Protein AF-A0A9P5NJ56-F1 (afdb_monomer)

Nearest PDB structures (foldseek):
  8h72-assembly1_A  TM=7.377E-01  e=2.987E-13  Dendrothele bispora CBS 962.96
  8h72-assembly1_B  TM=6.950E-01  e=1.666E-13  Dendrothele bispora CBS 962.96
  8gy0-assembly1_A  TM=6.6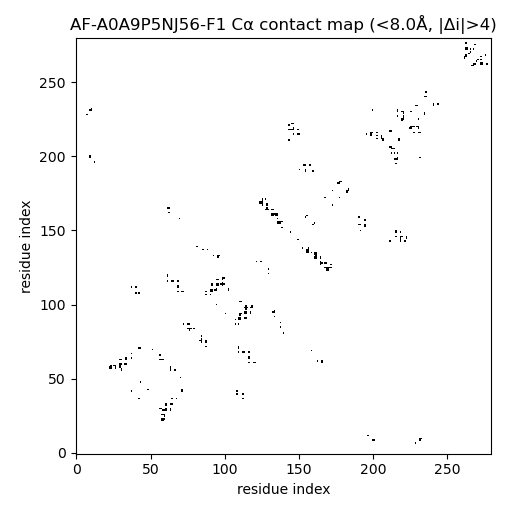61E-01  e=3.775E-10  Agrocybe pediades
  8gr5-assembly1_A  TM=7.035E-01  e=2.081E-09  Taiwanofungus camphoratus
  1ps1-assembly2_B  TM=6.464E-01  e=7.729E-06  Streptomyces exfoliatus

pLDDT: mean 81.25, std 10.61, range [39.59, 95.56]

Organism: Gymnopilus junonius (NCBI:txid109634)

Foldseek 3Di:
DPDPDDDADFDPLCPVPPDDDDADPCQVVLLVVLLVVLVVLVLDDPVLNVVVVPDRDGDHNLVSLLVSLLSSLCVQQVPDDPVRNVVLVVLLLCLLVCLPDDDDPPDRSSNVSSSVSNVVLVVQADPVLSVQLNQADDDDDPDLDALVVLLVVCLRSVSLSNVVSRVCSNDPDDPCVCPPPVNVVVSSVVSVSSLLVCLSVCVVVQVVRDPQGSHSLSSCCVPVVDDSNCSSDVDDDPVCRVVVVVVVVVVVVVVVVVVVCCLVVCPPPNPCSVVVVVVD

Radius of gyration: 23.91 Å; Cα contacts (8 Å, |Δi|>4): 216; chains: 1; bounding box: 60×32×78 Å

Mean predicted aligned error: 10.92 Å

Solvent-accessible surface area (backbone atoms only — not comparable to full-atom values): 16494 Å² total; per-residue (Å²): 132,84,77,79,80,86,80,83,82,82,78,70,89,58,77,84,56,89,71,77,93,80,75,54,95,57,22,70,62,28,40,54,55,34,52,54,58,56,56,73,67,62,82,58,56,76,67,56,42,61,56,55,72,70,62,84,69,79,36,61,44,60,54,39,38,50,50,53,49,50,56,55,48,47,64,57,35,77,78,37,58,69,73,54,30,50,49,51,50,51,40,33,52,50,15,56,77,38,42,83,58,85,76,69,88,90,57,66,66,60,30,57,54,34,13,56,43,38,54,57,39,59,79,59,38,30,78,67,27,51,54,37,56,69,64,69,54,91,83,88,76,97,62,89,53,55,69,68,58,40,51,64,50,45,68,48,61,71,58,50,57,43,53,52,21,59,72,36,22,89,43,87,74,54,66,72,61,64,67,27,66,70,48,46,49,48,57,51,51,57,45,54,50,53,50,52,54,46,32,67,72,42,41,74,61,38,59,75,74,37,98,73,46,98,33,63,50,56,35,42,23,65,75,69,73,42,52,72,66,51,46,75,39,92,60,55,57,83,93,41,34,67,62,48,51,53,47,51,51,48,54,58,47,46,56,54,50,51,58,49,42,55,36,73,65,31,80,78,46,41,96,48,14,70,57,54,66,71,73,106

InterPro domains:
  IPR008949 Isoprenoid synthase domain superfamily [G3DSA:1.10.600.10] (7-279)
  IPR008949 Isoprenoid synthase domain superfamily [SSF48576] (8-272)
  IPR034686 Terpene cyclase-like 2 [PTHR35201] (135-233)

Structure (mmCIF, N/CA/C/O backbone):
data_AF-A0A9P5NJ56-F1
#
_entry.id   AF-A0A9P5NJ56-F1
#
loop_
_atom_site.group_PDB
_atom_site.id
_atom_site.type_symbol
_atom_site.label_atom_id
_atom_site.label_alt_id
_atom_site.label_comp_id
_atom_site.label_asym_id
_atom_site.label_entity_id
_atom_site.label_seq_id
_atom_site.pdbx_PDB_ins_code
_atom_site.Cartn_x
_atom_site.Cartn_y
_atom_site.Cartn_z
_atom_site.occupancy
_atom_site.B_iso_or_equiv
_atom_site.auth_seq_id
_atom_site.auth_comp_id
_atom_site.auth_asym_id
_atom_site.auth_atom_id
_atom_site.pdbx_PDB_model_num
ATOM 1 N N . MET A 1 1 ? 37.109 16.831 12.765 1.00 39.59 1 MET A N 1
ATOM 2 C CA . MET A 1 1 ? 36.648 16.162 11.534 1.00 39.59 1 MET A CA 1
ATOM 3 C C . MET A 1 1 ? 35.187 16.519 11.373 1.00 39.59 1 MET A C 1
ATOM 5 O O . MET A 1 1 ? 34.393 16.140 12.221 1.00 39.59 1 MET A O 1
ATOM 9 N N . THR A 1 2 ? 34.856 17.358 10.398 1.00 45.31 2 THR A N 1
ATOM 10 C CA . THR A 1 2 ? 33.466 17.622 10.013 1.00 45.31 2 THR A CA 1
ATOM 11 C C . THR A 1 2 ? 32.926 16.348 9.381 1.00 45.31 2 THR A C 1
ATOM 13 O O . THR A 1 2 ? 33.475 15.889 8.385 1.00 45.31 2 THR A O 1
ATOM 16 N N . GLN A 1 3 ? 31.925 15.736 10.007 1.00 47.84 3 GLN A N 1
ATOM 17 C CA . GLN A 1 3 ? 31.205 14.604 9.434 1.00 47.84 3 GLN A CA 1
ATOM 18 C C . GLN A 1 3 ? 30.538 15.113 8.150 1.00 47.84 3 GLN A C 1
ATOM 20 O O . GLN A 1 3 ? 29.669 15.984 8.218 1.00 47.84 3 GLN A O 1
ATOM 25 N N . GLU A 1 4 ? 31.000 14.660 6.984 1.00 55.25 4 GLU A N 1
ATOM 26 C CA . GLU A 1 4 ? 30.315 14.955 5.727 1.00 55.25 4 GLU A CA 1
ATOM 27 C C . GLU A 1 4 ? 28.885 14.427 5.837 1.00 55.25 4 GLU A C 1
ATOM 29 O O . GLU A 1 4 ? 28.653 13.260 6.156 1.00 55.25 4 GLU A O 1
ATOM 34 N N . THR A 1 5 ? 27.914 15.321 5.657 1.00 62.41 5 THR A N 1
ATOM 35 C CA . THR A 1 5 ? 26.503 14.944 5.661 1.00 62.41 5 THR A CA 1
ATOM 36 C C . THR A 1 5 ? 26.225 14.228 4.351 1.00 62.41 5 THR A C 1
ATOM 38 O O . THR A 1 5 ? 26.280 14.844 3.289 1.00 62.41 5 THR A O 1
ATOM 41 N N . LEU A 1 6 ? 25.971 12.925 4.423 1.00 61.66 6 LEU A N 1
ATOM 42 C CA . LEU A 1 6 ? 25.678 12.122 3.245 1.00 61.66 6 LEU A CA 1
ATOM 43 C C . LEU A 1 6 ? 24.248 12.432 2.782 1.00 61.66 6 LEU A C 1
ATOM 45 O O . LEU A 1 6 ? 23.288 12.203 3.517 1.00 61.66 6 LEU A O 1
ATOM 49 N N . VAL A 1 7 ? 24.119 13.024 1.593 1.00 66.12 7 VAL A N 1
ATOM 50 C CA . VAL A 1 7 ? 22.835 13.414 0.995 1.00 66.12 7 VAL A CA 1
ATOM 51 C C . VAL A 1 7 ? 22.461 12.386 -0.064 1.00 66.12 7 VAL A C 1
ATOM 53 O O . VAL A 1 7 ? 23.226 12.144 -0.994 1.00 66.12 7 VAL A O 1
ATOM 56 N N . TYR A 1 8 ? 21.278 11.792 0.076 1.00 67.62 8 TYR A N 1
ATOM 57 C CA . TYR A 1 8 ? 20.741 10.826 -0.879 1.00 67.62 8 TYR A CA 1
ATOM 58 C C . TYR A 1 8 ? 19.670 11.481 -1.749 1.00 67.62 8 TYR A C 1
ATOM 60 O O . TYR A 1 8 ? 18.819 12.221 -1.252 1.00 67.62 8 TYR A O 1
ATOM 68 N N . HIS A 1 9 ? 19.702 11.180 -3.045 1.00 72.19 9 HIS A N 1
ATOM 69 C CA . HIS A 1 9 ? 18.687 11.613 -3.997 1.00 72.19 9 HIS A CA 1
ATOM 70 C C . HIS A 1 9 ? 17.750 10.449 -4.293 1.00 72.19 9 HIS A C 1
ATOM 72 O O . HIS A 1 9 ? 18.187 9.401 -4.764 1.00 72.19 9 HIS A O 1
ATOM 78 N N . LEU A 1 10 ? 16.467 10.640 -4.000 1.00 75.56 10 LEU A N 1
ATOM 79 C CA . LEU A 1 10 ? 15.435 9.662 -4.315 1.00 75.56 10 LEU A CA 1
ATOM 80 C C . LEU A 1 10 ? 15.138 9.715 -5.822 1.00 75.56 10 LEU A C 1
ATOM 82 O O . LEU A 1 10 ? 15.011 10.821 -6.362 1.00 75.56 10 LEU A O 1
ATOM 86 N N . PRO A 1 11 ? 15.044 8.566 -6.511 1.00 75.94 11 PRO A N 1
ATOM 87 C CA . PRO A 1 11 ? 14.651 8.545 -7.911 1.00 75.94 11 PRO A CA 1
ATOM 88 C C . PRO A 1 11 ? 13.195 9.003 -8.063 1.00 75.94 11 PRO A C 1
ATOM 90 O O . PRO A 1 11 ? 12.342 8.679 -7.240 1.00 75.94 11 PRO A O 1
ATOM 93 N N . ASP A 1 12 ? 12.904 9.725 -9.144 1.00 79.69 12 ASP A N 1
ATOM 94 C CA . ASP A 1 12 ? 11.526 9.942 -9.588 1.00 79.69 12 ASP A CA 1
ATOM 95 C C . ASP A 1 12 ? 11.076 8.711 -10.384 1.00 79.69 12 ASP A C 1
ATOM 97 O O . ASP A 1 12 ? 11.303 8.601 -11.592 1.00 79.69 12 ASP A O 1
ATOM 101 N N . THR A 1 13 ? 10.486 7.750 -9.677 1.00 78.94 13 THR A N 1
ATOM 102 C CA . THR A 1 13 ? 10.034 6.459 -10.219 1.00 78.94 13 THR A CA 1
ATOM 103 C C . THR A 1 13 ? 8.882 6.593 -11.217 1.00 78.94 13 THR A C 1
ATOM 105 O O . THR A 1 13 ? 8.615 5.659 -11.975 1.00 78.94 13 THR A O 1
ATOM 108 N N . LEU A 1 14 ? 8.241 7.766 -11.279 1.00 81.25 14 LEU A N 1
ATOM 109 C CA . LEU A 1 14 ? 7.142 8.079 -12.188 1.00 81.25 14 LEU A CA 1
ATOM 110 C C . LEU A 1 14 ? 7.510 9.151 -13.225 1.00 81.25 14 LEU A C 1
ATOM 112 O O . LEU A 1 14 ? 6.616 9.645 -13.913 1.00 81.25 14 LEU A O 1
ATOM 116 N N . LYS A 1 15 ? 8.800 9.478 -13.397 1.00 82.12 15 LYS A N 1
ATOM 117 C CA . LYS A 1 15 ? 9.274 10.538 -14.309 1.00 82.12 15 LYS A CA 1
ATOM 118 C C . LYS A 1 15 ? 8.683 10.452 -15.723 1.00 82.12 15 LYS A C 1
ATOM 120 O O . LYS A 1 15 ? 8.303 11.468 -16.296 1.00 82.12 15 LYS A O 1
ATOM 125 N N . GLU A 1 16 ? 8.590 9.240 -16.269 1.00 81.44 16 GLU A N 1
ATOM 126 C CA . GLU A 1 16 ? 8.058 8.965 -17.615 1.00 81.44 16 GLU A CA 1
ATOM 127 C C . GLU A 1 16 ? 6.649 8.337 -17.572 1.00 81.44 16 GLU A C 1
ATOM 129 O O . GLU A 1 16 ? 6.194 7.721 -18.539 1.00 81.44 16 GLU A O 1
ATOM 134 N N . TRP A 1 17 ? 5.943 8.442 -16.439 1.00 82.81 17 TRP A N 1
ATOM 135 C CA . TRP A 1 17 ? 4.618 7.851 -16.274 1.00 82.81 17 TRP A CA 1
ATOM 136 C C . TRP A 1 17 ? 3.574 8.623 -17.098 1.00 82.81 17 TRP A C 1
ATOM 138 O O . TRP A 1 17 ? 3.328 9.805 -16.845 1.00 82.81 17 TRP A O 1
ATOM 148 N N . PRO A 1 18 ? 2.898 7.984 -18.071 1.00 83.12 18 PRO A N 1
ATOM 149 C CA . PRO A 1 18 ? 2.103 8.722 -19.051 1.00 83.12 18 PRO A CA 1
ATOM 150 C C . PRO A 1 18 ? 0.720 9.146 -18.533 1.00 83.12 18 PRO A C 1
ATOM 152 O O . PRO A 1 18 ? 0.019 9.904 -19.208 1.00 83.12 18 PRO A O 1
ATOM 155 N N . TRP A 1 19 ? 0.291 8.672 -17.355 1.00 82.31 19 TRP A N 1
ATOM 156 C CA . TRP A 1 19 ? -1.029 8.984 -16.798 1.00 82.31 19 TRP A CA 1
ATOM 157 C C . TRP A 1 19 ? -0.947 10.024 -15.675 1.00 82.31 19 TRP A C 1
ATOM 159 O O . TRP A 1 19 ? -0.458 9.710 -14.590 1.00 82.31 19 TRP A O 1
ATOM 169 N N . PRO A 1 20 ? -1.489 11.240 -15.865 1.00 82.31 20 PRO A N 1
ATOM 170 C CA . PRO A 1 20 ? -1.489 12.247 -14.812 1.00 82.31 20 PRO A CA 1
ATOM 171 C C . PRO A 1 20 ? -2.414 11.846 -13.657 1.00 82.31 20 PRO A C 1
ATOM 173 O O . PRO A 1 20 ? -3.457 11.214 -13.869 1.00 82.31 20 PRO A O 1
ATOM 176 N N . ARG A 1 21 ? -2.084 12.295 -12.437 1.00 80.75 21 ARG A N 1
ATOM 177 C CA . ARG A 1 21 ? -2.970 12.168 -11.269 1.00 80.75 21 ARG A CA 1
ATOM 178 C C . ARG A 1 21 ? -4.310 12.846 -11.569 1.00 80.75 21 ARG A C 1
ATOM 180 O O . ARG A 1 21 ? -4.358 13.996 -12.002 1.00 80.75 21 ARG A O 1
ATOM 187 N N . ARG A 1 22 ? -5.409 12.138 -11.304 1.00 80.56 22 ARG A N 1
ATOM 188 C CA . ARG A 1 22 ? -6.777 12.667 -11.384 1.00 80.56 22 ARG A CA 1
ATOM 189 C C . ARG A 1 22 ? -7.411 12.625 -10.004 1.00 80.56 22 ARG A C 1
ATOM 191 O O . ARG A 1 22 ? -7.343 11.603 -9.331 1.00 80.56 22 ARG A O 1
ATOM 198 N N . ILE A 1 23 ? -8.038 13.725 -9.604 1.00 76.56 23 ILE A N 1
ATOM 199 C CA . ILE A 1 23 ? -8.710 13.853 -8.310 1.00 76.56 23 ILE A CA 1
ATOM 200 C C . ILE A 1 23 ? -10.218 13.841 -8.548 1.00 76.56 23 ILE A C 1
ATOM 202 O O . ILE A 1 23 ? -10.720 14.494 -9.465 1.00 76.56 23 ILE A O 1
ATOM 206 N N . ASN A 1 24 ? -10.946 13.060 -7.750 1.00 76.00 24 ASN A N 1
ATOM 207 C CA . ASN A 1 24 ? -12.402 13.029 -7.823 1.00 76.00 24 ASN A CA 1
ATOM 208 C C . ASN A 1 24 ? -12.971 14.381 -7.357 1.00 76.00 24 ASN A C 1
ATOM 210 O O . ASN A 1 24 ? -12.536 14.915 -6.345 1.00 76.00 24 ASN A O 1
ATOM 214 N N . ARG A 1 25 ? -13.983 14.917 -8.048 1.00 83.94 25 ARG A N 1
ATOM 215 C CA . ARG A 1 25 ? -14.643 16.180 -7.663 1.00 83.94 25 ARG A CA 1
ATOM 216 C C . ARG A 1 25 ? -15.262 16.165 -6.256 1.00 83.94 25 ARG A C 1
ATOM 218 O O . ARG A 1 25 ? -15.454 17.223 -5.678 1.00 83.94 25 ARG A O 1
ATOM 225 N N . HIS A 1 26 ? -15.583 14.981 -5.734 1.00 80.69 26 HIS A N 1
ATOM 226 C CA . HIS A 1 26 ? -16.143 14.768 -4.396 1.00 80.69 26 HIS A CA 1
ATOM 227 C C . HIS A 1 26 ? -15.072 14.458 -3.339 1.00 80.69 26 HIS A C 1
ATOM 229 O O . HIS A 1 26 ? -15.419 14.100 -2.219 1.00 80.69 26 HIS A O 1
ATOM 235 N N . HIS A 1 27 ? -13.784 14.551 -3.691 1.00 79.38 27 HIS A N 1
ATOM 236 C CA . HIS A 1 27 ? -12.659 14.211 -2.814 1.00 79.38 27 HIS A CA 1
ATOM 237 C C . HIS A 1 27 ? -12.730 14.921 -1.462 1.00 79.38 27 HIS A C 1
ATOM 239 O O . HIS A 1 27 ? -12.753 14.258 -0.434 1.00 79.38 27 HIS A O 1
ATOM 245 N N . GLU A 1 28 ? -12.836 16.249 -1.466 1.00 83.75 28 GLU A N 1
ATOM 246 C CA . GLU A 1 28 ? -12.826 17.053 -0.236 1.00 83.75 28 GLU A CA 1
ATOM 247 C C . GLU A 1 28 ? -13.969 16.681 0.717 1.00 83.75 28 GLU A C 1
ATOM 249 O O . GLU A 1 28 ? -13.764 16.521 1.918 1.00 83.75 28 GLU A O 1
ATOM 254 N N . GLU A 1 29 ? -15.173 16.489 0.173 1.00 85.81 29 GLU A N 1
ATOM 255 C CA . GLU A 1 29 ? -16.357 16.091 0.938 1.00 85.81 29 GLU A CA 1
ATOM 256 C C . GLU A 1 29 ? -16.188 14.678 1.513 1.00 85.81 29 GLU A C 1
ATOM 258 O O . GLU A 1 29 ? -16.296 14.479 2.723 1.00 85.81 29 GLU A O 1
ATOM 263 N N . ALA A 1 30 ? -15.830 13.707 0.666 1.00 83.75 30 ALA A N 1
ATOM 264 C CA . ALA A 1 30 ? -15.626 12.322 1.080 1.00 83.75 30 ALA A CA 1
ATOM 265 C C . ALA A 1 30 ? -14.516 12.194 2.133 1.00 83.75 30 ALA A C 1
ATOM 267 O O . ALA A 1 30 ? -14.676 11.451 3.106 1.00 83.75 30 ALA A O 1
ATOM 268 N N . LYS A 1 31 ? -13.418 12.942 1.968 1.00 82.81 31 LYS A N 1
ATOM 269 C CA . LYS A 1 31 ? -12.309 12.995 2.920 1.00 82.81 31 LYS A CA 1
ATOM 270 C C . LYS A 1 31 ? -12.759 13.587 4.250 1.00 82.81 31 LYS A C 1
ATOM 272 O O . LYS A 1 31 ? -12.527 12.966 5.281 1.00 82.81 31 LYS A O 1
ATOM 277 N N . ALA A 1 32 ? -13.434 14.737 4.244 1.00 86.69 32 ALA A N 1
ATOM 278 C CA . ALA A 1 32 ? -13.885 15.391 5.470 1.00 86.69 32 ALA A CA 1
ATOM 279 C C . ALA A 1 32 ? -14.807 14.483 6.295 1.00 86.69 32 ALA A C 1
ATOM 281 O O . ALA A 1 32 ? -14.638 14.349 7.510 1.00 86.69 32 ALA A O 1
ATOM 282 N N . GLU A 1 33 ? -15.748 13.801 5.641 1.00 89.25 33 GLU A N 1
ATOM 283 C CA . GLU A 1 33 ? -16.590 12.831 6.329 1.00 89.25 33 GLU A CA 1
ATOM 284 C C . GLU A 1 33 ? -15.769 11.630 6.844 1.00 89.25 33 GLU A C 1
ATOM 286 O O . GLU A 1 33 ? -16.067 11.104 7.924 1.00 89.25 33 GLU A O 1
ATOM 291 N N . SER A 1 34 ? -14.798 11.139 6.058 1.00 88.25 34 SER A N 1
ATOM 292 C CA . SER A 1 34 ? -13.920 10.003 6.402 1.00 88.25 34 SER A CA 1
ATOM 293 C C . SER A 1 34 ? -13.080 10.295 7.630 1.00 88.25 34 SER A C 1
ATOM 295 O O . SER A 1 34 ? -13.043 9.495 8.565 1.00 88.25 34 SER A O 1
ATOM 297 N N . ASP A 1 35 ? -12.476 11.476 7.669 1.00 87.00 35 ASP A N 1
ATOM 298 C CA . ASP A 1 35 ? -11.686 11.954 8.793 1.00 87.00 35 ASP A CA 1
ATOM 299 C C . ASP A 1 35 ? -12.556 12.104 10.045 1.00 87.00 35 ASP A C 1
ATOM 301 O O . ASP A 1 35 ? -12.161 11.675 11.128 1.00 87.00 35 ASP A O 1
ATOM 305 N N . ALA A 1 36 ? -13.760 12.676 9.919 1.00 90.56 36 ALA A N 1
ATOM 306 C CA . ALA A 1 36 ? -14.672 12.855 11.048 1.00 90.56 36 ALA A CA 1
ATOM 307 C C . ALA A 1 36 ? -15.109 11.515 11.662 1.00 90.56 36 ALA A C 1
ATOM 309 O O . ALA A 1 36 ? -15.086 11.351 12.884 1.00 90.56 36 ALA A O 1
ATOM 310 N N . TRP A 1 37 ? -15.466 10.545 10.817 1.00 93.56 37 TRP A N 1
ATOM 311 C CA . TRP A 1 37 ? -15.784 9.180 11.239 1.00 93.56 37 TRP A CA 1
ATOM 312 C C . TRP A 1 37 ? -14.594 8.519 11.925 1.00 93.56 37 TRP A C 1
ATOM 314 O O . TRP A 1 37 ? -14.724 8.062 13.059 1.00 93.56 37 TRP A O 1
ATOM 324 N N . PHE A 1 38 ? -13.423 8.540 11.291 1.00 89.88 38 PHE A N 1
ATOM 325 C CA . PHE A 1 38 ? -12.230 7.897 11.824 1.00 89.88 38 PHE A CA 1
ATOM 326 C C . PHE A 1 38 ? -11.799 8.511 13.171 1.00 89.88 38 PHE A C 1
ATOM 328 O O . PHE A 1 38 ? -11.493 7.796 14.126 1.00 89.88 38 PHE A O 1
ATOM 335 N N . ARG A 1 39 ? -11.888 9.840 13.315 1.00 89.44 39 ARG A N 1
ATOM 336 C CA . ARG A 1 39 ? -11.609 10.546 14.580 1.00 89.44 39 ARG A CA 1
ATOM 337 C C . ARG A 1 39 ? -12.543 10.157 15.720 1.00 89.44 39 ARG A C 1
ATOM 339 O O . ARG A 1 39 ? -12.132 10.238 16.878 1.00 89.44 39 ARG A O 1
ATOM 346 N N . SER A 1 40 ? -13.772 9.728 15.435 1.00 93.38 40 SER A N 1
ATOM 347 C CA . SER A 1 40 ? -14.706 9.317 16.490 1.00 93.38 40 SER A CA 1
ATOM 348 C C . SER A 1 40 ? -14.225 8.087 17.270 1.00 93.38 40 SER A C 1
ATOM 350 O O . SER A 1 40 ? -14.546 7.961 18.452 1.00 93.38 40 SER A O 1
ATOM 352 N N . PHE A 1 41 ? -13.379 7.249 16.659 1.00 92.50 41 PHE A N 1
ATOM 353 C CA . PHE A 1 41 ? -12.784 6.079 17.307 1.00 92.50 41 PHE A CA 1
ATOM 354 C C . PHE A 1 41 ? -11.636 6.427 18.250 1.00 92.50 41 PHE A C 1
ATOM 356 O O . PHE A 1 41 ? -11.299 5.615 19.108 1.00 92.50 41 PHE A O 1
ATOM 363 N N . LYS A 1 42 ? -11.029 7.616 18.097 1.00 91.56 42 LYS A N 1
ATOM 364 C CA . LYS A 1 42 ? -9.841 8.045 18.858 1.00 91.56 42 LYS A CA 1
ATOM 365 C C . LYS A 1 42 ? -8.739 6.977 18.847 1.00 91.56 42 LYS A C 1
ATOM 367 O O . LYS A 1 42 ? -8.137 6.684 19.874 1.00 91.56 42 LYS A O 1
ATOM 372 N N . ALA A 1 43 ? -8.527 6.367 17.682 1.00 88.56 43 ALA A N 1
ATOM 373 C CA . ALA A 1 43 ? -7.691 5.181 17.561 1.00 88.56 43 ALA A CA 1
ATOM 374 C C . ALA A 1 43 ? -6.186 5.479 17.658 1.00 88.56 43 ALA A C 1
ATOM 376 O O . ALA A 1 43 ? -5.420 4.574 17.982 1.00 88.56 43 ALA A O 1
ATOM 377 N N . PHE A 1 44 ? -5.775 6.727 17.410 1.00 86.44 44 PHE A N 1
ATOM 378 C CA . PHE A 1 44 ? -4.378 7.156 17.406 1.00 86.44 44 PHE A CA 1
ATOM 379 C C . PHE A 1 44 ? -3.953 7.937 18.649 1.00 86.44 44 PHE A C 1
ATOM 381 O O . PHE A 1 44 ? -4.747 8.636 19.283 1.00 86.44 44 PHE A O 1
ATOM 388 N N . SER A 1 45 ? -2.647 7.871 18.927 1.00 81.94 45 SER A N 1
ATOM 389 C CA . SER A 1 45 ? -1.961 8.840 19.782 1.00 81.94 45 SER A CA 1
ATOM 390 C C . SER A 1 45 ? -2.028 10.253 19.174 1.00 81.94 45 SER A C 1
ATOM 392 O O . SER A 1 45 ? -2.353 10.433 17.996 1.00 81.94 45 SER A O 1
ATOM 394 N N . VAL A 1 46 ? -1.698 11.281 19.960 1.00 81.88 46 VAL A N 1
ATOM 395 C CA . VAL A 1 46 ? -1.687 12.673 19.472 1.00 81.88 46 VAL A CA 1
ATOM 396 C C . VAL A 1 46 ? -0.657 12.856 18.352 1.00 81.88 46 VAL A C 1
ATOM 398 O O . VAL A 1 46 ? -0.904 13.582 17.387 1.00 81.88 46 VAL A O 1
ATOM 401 N N . GLU A 1 47 ? 0.495 12.206 18.472 1.00 78.88 47 GLU A N 1
ATOM 402 C CA . GLU A 1 47 ? 1.592 12.252 17.512 1.00 78.88 47 GLU A CA 1
ATOM 403 C C . GLU A 1 47 ? 1.213 11.545 16.206 1.00 78.88 47 GLU A C 1
ATOM 405 O O . GLU A 1 47 ? 1.339 12.143 15.133 1.00 78.88 47 GLU A O 1
ATOM 410 N N . SER A 1 48 ? 0.667 10.328 16.294 1.00 77.50 48 SER A N 1
ATOM 411 C CA . SER A 1 48 ? 0.255 9.535 15.127 1.00 77.50 48 SER A CA 1
ATOM 412 C C . SER A 1 48 ? -0.917 10.197 14.395 1.00 77.50 48 SER A C 1
ATOM 414 O O . SER A 1 48 ? -0.915 10.273 13.167 1.00 77.50 48 SER A O 1
ATOM 416 N N . GLN A 1 49 ? -1.856 10.818 15.124 1.00 78.56 49 GLN A N 1
ATOM 417 C CA . GLN A 1 49 ? -2.943 11.593 14.517 1.00 78.56 49 GLN A CA 1
ATOM 418 C C . GLN A 1 49 ? -2.416 12.798 13.721 1.00 78.56 49 GLN A C 1
ATOM 420 O O . GLN A 1 49 ? -2.901 13.067 12.625 1.00 78.56 49 GLN A O 1
ATOM 425 N N . LYS A 1 50 ? -1.393 13.507 14.222 1.00 74.50 50 LYS A N 1
ATOM 426 C CA . LYS A 1 50 ? -0.767 14.630 13.495 1.00 74.50 50 LYS A CA 1
ATOM 427 C C . LYS A 1 50 ? -0.015 14.190 12.241 1.00 74.50 50 LYS A C 1
ATOM 429 O O . LYS A 1 50 ? 0.127 15.001 11.326 1.00 74.50 50 LYS A O 1
ATOM 434 N N . ALA A 1 51 ? 0.544 12.981 12.226 1.00 69.81 51 ALA A N 1
ATOM 435 C CA . ALA A 1 51 ? 1.180 12.419 11.039 1.00 69.81 51 ALA A CA 1
ATOM 436 C C . ALA A 1 51 ? 0.117 12.034 10.002 1.00 69.81 51 ALA A C 1
ATOM 438 O O . ALA A 1 51 ? 0.198 12.468 8.855 1.00 69.81 51 ALA A O 1
ATOM 439 N N . PHE A 1 52 ? -0.920 11.322 10.445 1.00 70.12 52 PHE A N 1
ATOM 440 C CA . PHE A 1 52 ? -2.057 10.912 9.629 1.00 70.12 52 PHE A CA 1
ATOM 441 C C . PHE A 1 52 ? -2.805 12.100 9.001 1.00 70.12 52 PHE A C 1
ATOM 443 O O . PHE A 1 52 ? -3.112 12.076 7.813 1.00 70.12 52 PHE A O 1
ATOM 450 N N . ASP A 1 53 ? -3.038 13.181 9.753 1.00 69.75 53 ASP A N 1
ATOM 451 C CA . ASP A 1 53 ? -3.748 14.373 9.262 1.00 69.75 53 ASP A CA 1
ATOM 452 C C . ASP A 1 53 ? -3.021 15.086 8.098 1.00 69.75 53 ASP A C 1
ATOM 454 O O . ASP A 1 53 ? -3.620 15.920 7.418 1.00 69.75 53 ASP A O 1
ATOM 458 N N . ARG A 1 54 ? -1.736 14.783 7.849 1.00 64.19 54 ARG A N 1
ATOM 459 C CA . ARG A 1 54 ? -0.981 15.309 6.695 1.00 64.19 54 ARG A CA 1
ATOM 460 C C . ARG A 1 54 ? -1.191 14.493 5.423 1.00 64.19 54 ARG A C 1
ATOM 462 O O . ARG A 1 54 ? -0.781 14.943 4.355 1.00 64.19 54 ARG A O 1
ATOM 469 N N . CYS A 1 55 ? -1.772 13.302 5.523 1.00 57.31 55 CYS A N 1
ATOM 470 C CA . CYS A 1 55 ? -2.022 12.449 4.376 1.00 57.31 55 CYS A CA 1
ATOM 471 C C . CYS A 1 55 ? -3.252 12.939 3.589 1.00 57.31 55 CYS A C 1
ATOM 473 O O . CYS A 1 55 ? -4.310 13.232 4.151 1.00 57.31 55 CYS A O 1
ATOM 475 N N . ASP A 1 56 ? -3.111 13.012 2.264 1.00 53.56 56 ASP A N 1
ATOM 476 C CA . ASP A 1 56 ? -4.168 13.419 1.335 1.00 53.56 56 ASP A CA 1
ATOM 477 C C . ASP A 1 56 ? -4.595 12.226 0.463 1.00 53.56 56 ASP A C 1
ATOM 479 O O . ASP A 1 56 ? -3.922 11.871 -0.508 1.00 53.56 56 ASP A O 1
ATOM 483 N N . PHE A 1 57 ? -5.699 11.568 0.832 1.00 54.38 57 PHE A N 1
ATOM 484 C CA . PHE A 1 57 ? -6.158 10.332 0.190 1.00 54.38 57 PHE A CA 1
ATOM 485 C C . PHE A 1 57 ? -7.264 10.580 -0.825 1.00 54.38 57 PHE A C 1
ATOM 487 O O . PHE A 1 57 ? -8.404 10.845 -0.462 1.00 54.38 57 PHE A O 1
ATOM 494 N N . THR A 1 58 ? -6.955 10.426 -2.107 1.00 51.97 58 THR A N 1
ATOM 495 C CA . THR A 1 58 ? -7.912 10.679 -3.186 1.00 51.97 58 THR A CA 1
ATOM 496 C C . THR A 1 58 ? -8.760 9.465 -3.492 1.00 51.97 58 THR A C 1
ATOM 498 O O . THR A 1 58 ? -8.211 8.540 -4.088 1.00 51.97 58 THR A O 1
ATOM 501 N N . GLN A 1 59 ? -10.062 9.483 -3.161 1.00 58.47 59 GLN A N 1
ATOM 502 C CA . GLN A 1 59 ? -11.089 8.600 -3.747 1.00 58.47 59 GLN A CA 1
ATOM 503 C C . GLN A 1 59 ? -12.511 8.832 -3.174 1.00 58.47 59 GLN A C 1
ATOM 505 O O . GLN A 1 59 ? -12.767 9.774 -2.433 1.00 58.47 59 GLN A O 1
ATOM 510 N N . LEU A 1 60 ? -13.457 7.977 -3.595 1.00 73.31 60 LEU A N 1
ATOM 511 C CA . LEU A 1 60 ? -14.773 7.786 -2.979 1.00 73.31 60 LEU A CA 1
ATOM 512 C C . LEU A 1 60 ? -14.645 7.404 -1.494 1.00 73.31 60 LEU A C 1
ATOM 514 O O . LEU A 1 60 ? -13.696 6.728 -1.100 1.00 73.31 60 LEU A O 1
ATOM 518 N N . ARG A 1 61 ? -15.665 7.750 -0.703 1.00 82.44 61 ARG A N 1
ATOM 519 C CA . ARG A 1 61 ? -15.708 7.581 0.756 1.00 82.44 61 ARG A CA 1
ATOM 520 C C . ARG A 1 61 ? -15.229 6.213 1.271 1.00 82.44 61 ARG A C 1
ATOM 522 O O . ARG A 1 61 ? -14.426 6.161 2.194 1.00 82.44 61 ARG A O 1
ATOM 529 N N . THR A 1 62 ? -15.671 5.115 0.658 1.00 81.88 62 THR A N 1
ATOM 530 C CA . THR A 1 62 ? -15.295 3.746 1.060 1.00 81.88 62 THR A CA 1
ATOM 531 C C . THR A 1 62 ? -13.791 3.479 0.950 1.00 81.88 62 THR A C 1
ATOM 533 O O . THR A 1 62 ? -13.232 2.778 1.786 1.00 81.88 62 THR A O 1
ATOM 536 N N . ALA A 1 63 ? -13.114 4.045 -0.048 1.00 81.69 63 ALA A N 1
ATOM 537 C CA . ALA A 1 63 ? -11.673 3.869 -0.197 1.00 81.69 63 ALA A CA 1
ATOM 538 C C . ALA A 1 63 ? -10.877 4.747 0.779 1.00 81.69 63 ALA A C 1
ATOM 540 O O . ALA A 1 63 ? -9.812 4.330 1.233 1.00 81.69 63 ALA A O 1
ATOM 541 N N . CYS A 1 64 ? -11.395 5.927 1.146 1.00 81.88 64 CYS A N 1
ATOM 542 C CA . CYS A 1 64 ? -10.835 6.718 2.244 1.00 81.88 64 CYS A CA 1
ATOM 543 C C . CYS A 1 64 ? -10.924 5.937 3.566 1.00 81.88 64 CYS A C 1
ATOM 545 O O . CYS A 1 64 ? -9.914 5.784 4.247 1.00 81.88 64 CYS A O 1
ATOM 547 N N . ASP A 1 65 ? -12.086 5.344 3.872 1.00 87.19 65 ASP A N 1
ATOM 548 C CA . ASP A 1 65 ? -12.274 4.509 5.068 1.00 87.19 65 ASP A CA 1
ATOM 549 C C . ASP A 1 65 ? -11.323 3.302 5.082 1.00 87.19 65 ASP A C 1
ATOM 551 O O . ASP A 1 65 ? -10.713 3.000 6.107 1.00 87.19 65 ASP A O 1
ATOM 555 N N . MET A 1 66 ? -11.158 2.636 3.933 1.00 86.81 66 MET A N 1
ATOM 556 C CA . MET A 1 66 ? -10.221 1.520 3.774 1.00 86.81 66 MET A CA 1
ATOM 557 C C . MET A 1 66 ? -8.772 1.957 4.000 1.00 86.81 66 MET A C 1
ATOM 559 O O . MET A 1 66 ? -8.008 1.257 4.658 1.00 86.81 66 MET A O 1
ATOM 563 N N . THR A 1 67 ? -8.392 3.121 3.474 1.00 84.50 67 THR A N 1
ATOM 564 C CA . THR A 1 67 ? -7.041 3.650 3.665 1.00 84.50 67 THR A CA 1
ATOM 565 C C . THR A 1 67 ? -6.799 3.933 5.144 1.00 84.50 67 THR A C 1
ATOM 567 O O . THR A 1 67 ? -5.799 3.489 5.698 1.00 84.50 67 THR A O 1
ATOM 570 N N . ASN A 1 68 ? -7.761 4.557 5.824 1.00 86.50 68 ASN A N 1
ATOM 571 C CA . ASN A 1 68 ? -7.694 4.802 7.264 1.00 86.50 68 ASN A CA 1
ATOM 572 C C . ASN A 1 68 ? -7.585 3.499 8.069 1.00 86.50 68 ASN A C 1
ATOM 574 O O . ASN A 1 68 ? -6.840 3.451 9.047 1.00 86.50 68 ASN A O 1
ATOM 578 N N . LEU A 1 69 ? -8.276 2.435 7.639 1.00 89.38 69 LEU A N 1
ATOM 579 C CA . LEU A 1 69 ? -8.143 1.102 8.224 1.00 89.38 69 LEU A CA 1
ATOM 580 C C . LEU A 1 69 ? -6.715 0.544 8.084 1.00 89.38 69 LEU A C 1
ATOM 582 O O . LEU A 1 69 ? -6.215 -0.030 9.046 1.00 89.38 69 LEU A O 1
ATOM 586 N N . PHE A 1 70 ? -6.046 0.720 6.939 1.00 85.94 70 PHE A N 1
ATOM 587 C CA . PHE A 1 70 ? -4.650 0.282 6.782 1.00 85.94 70 PHE A CA 1
ATOM 588 C C . PHE A 1 70 ? -3.714 1.048 7.711 1.00 85.94 70 PHE A C 1
ATOM 590 O O . PHE A 1 70 ? -2.966 0.427 8.452 1.00 85.94 70 PHE A O 1
ATOM 597 N N . PHE A 1 71 ? -3.829 2.377 7.761 1.00 83.12 71 PHE A N 1
ATOM 598 C CA . PHE A 1 71 ? -2.982 3.193 8.635 1.00 83.12 71 PHE A CA 1
ATOM 599 C C . PHE A 1 71 ? -3.144 2.838 10.114 1.00 83.12 71 PHE A C 1
ATOM 601 O O . PHE A 1 71 ? -2.159 2.774 10.845 1.00 83.12 71 PHE A O 1
ATOM 608 N N . VAL A 1 72 ? -4.380 2.617 10.576 1.00 88.56 72 VAL A N 1
ATOM 609 C CA . VAL A 1 72 ? -4.604 2.237 11.977 1.00 88.56 72 VAL A CA 1
ATOM 610 C C . VAL A 1 72 ? -4.162 0.815 12.271 1.00 88.56 72 VAL A C 1
ATOM 612 O O . VAL A 1 72 ? -3.695 0.545 13.372 1.00 88.56 72 VAL A O 1
ATOM 615 N N . PHE A 1 73 ? -4.293 -0.089 11.303 1.00 89.12 73 PHE A N 1
ATOM 616 C CA . PHE A 1 73 ? -3.802 -1.446 11.445 1.00 89.12 73 PHE A CA 1
ATOM 617 C C . PHE A 1 73 ? -2.277 -1.458 11.581 1.00 89.12 73 PHE A C 1
ATOM 619 O O . PHE A 1 73 ? -1.792 -1.982 12.581 1.00 89.12 73 PHE A O 1
ATOM 626 N N . ASP A 1 74 ? -1.565 -0.798 10.663 1.00 83.19 74 ASP A N 1
ATOM 627 C CA . ASP A 1 74 ? -0.101 -0.709 10.662 1.00 83.19 74 ASP A CA 1
ATOM 628 C C . ASP A 1 74 ? 0.419 -0.099 11.971 1.00 83.19 74 ASP A C 1
ATOM 630 O O . ASP A 1 74 ? 1.255 -0.696 12.639 1.00 83.19 74 ASP A O 1
ATOM 634 N N . GLU A 1 75 ? -0.163 1.011 12.439 1.00 84.69 75 GLU A N 1
ATOM 635 C CA . GLU A 1 75 ? 0.215 1.630 13.722 1.00 84.69 75 GLU A CA 1
ATOM 636 C C . GLU A 1 75 ? 0.131 0.650 14.908 1.00 84.69 75 GLU A C 1
ATOM 638 O O . GLU A 1 75 ? 0.995 0.633 15.792 1.00 84.69 75 GLU A O 1
ATOM 643 N N . TYR A 1 76 ? -0.923 -0.171 14.940 1.00 87.25 76 TYR A N 1
ATOM 644 C CA . TYR A 1 76 ? -1.129 -1.149 16.004 1.00 87.25 76 TYR A CA 1
ATOM 645 C C . TYR A 1 76 ? -0.214 -2.361 15.844 1.00 87.25 76 TYR A C 1
ATOM 647 O O . TYR A 1 76 ? 0.127 -2.975 16.853 1.00 87.25 76 TYR A O 1
ATOM 655 N N . THR A 1 77 ? 0.161 -2.742 14.622 1.00 84.19 77 THR A N 1
ATOM 656 C CA . THR A 1 77 ? 0.983 -3.932 14.379 1.00 84.19 77 THR A CA 1
ATOM 657 C C . THR A 1 77 ? 2.481 -3.665 14.409 1.00 84.19 77 THR A C 1
ATOM 659 O O . THR A 1 77 ? 3.199 -4.522 14.918 1.00 84.19 77 THR A O 1
ATOM 662 N N . ASP A 1 78 ? 2.946 -2.501 13.950 1.00 77.81 78 ASP A N 1
ATOM 663 C CA . ASP A 1 78 ? 4.374 -2.153 13.840 1.00 77.81 78 ASP A CA 1
ATOM 664 C C . ASP A 1 78 ? 5.071 -2.153 15.207 1.00 77.81 78 ASP A C 1
ATOM 666 O O . ASP A 1 78 ? 6.226 -2.549 15.344 1.00 77.81 78 ASP A O 1
ATOM 670 N N . SER A 1 79 ? 4.350 -1.739 16.251 1.00 73.81 79 SER A N 1
ATOM 671 C CA . SER A 1 79 ? 4.858 -1.670 17.626 1.00 73.81 79 SER A CA 1
ATOM 672 C C . SER A 1 79 ? 4.436 -2.854 18.506 1.00 73.81 79 SER A C 1
ATOM 674 O O . SER A 1 79 ? 4.815 -2.931 19.679 1.00 73.81 79 SER A O 1
ATOM 676 N N . ALA A 1 80 ? 3.641 -3.787 17.972 1.00 81.56 80 ALA A N 1
ATOM 677 C CA . ALA A 1 80 ? 3.101 -4.901 18.738 1.00 81.56 80 ALA A CA 1
ATOM 678 C C . ALA A 1 80 ? 4.021 -6.122 18.737 1.00 81.56 80 ALA A C 1
ATOM 680 O O . ALA A 1 80 ? 4.660 -6.477 17.750 1.00 81.56 80 ALA A O 1
ATOM 681 N N . ALA A 1 81 ? 3.992 -6.866 19.843 1.00 82.38 81 ALA A N 1
ATOM 682 C CA . ALA A 1 81 ? 4.543 -8.213 19.860 1.00 82.38 81 ALA A CA 1
ATOM 683 C C . ALA A 1 81 ? 3.820 -9.102 18.831 1.00 82.38 81 ALA A C 1
ATOM 685 O O . ALA A 1 81 ? 2.603 -9.016 18.668 1.00 82.38 81 ALA A O 1
ATOM 686 N N . THR A 1 82 ? 4.539 -10.039 18.213 1.00 79.31 82 THR A N 1
ATOM 687 C CA . THR A 1 82 ? 4.033 -10.939 17.161 1.00 79.31 82 THR A CA 1
ATOM 688 C C . THR A 1 82 ? 2.660 -11.556 17.443 1.00 79.31 82 THR A C 1
ATOM 690 O O . THR A 1 82 ? 1.787 -11.584 16.578 1.00 79.31 82 THR A O 1
ATOM 693 N N . HIS A 1 83 ? 2.452 -12.091 18.649 1.00 83.44 83 HIS A N 1
ATOM 694 C CA . HIS A 1 83 ? 1.188 -12.740 19.009 1.00 83.44 83 HIS A CA 1
ATOM 695 C C . HIS A 1 83 ? 0.015 -11.748 19.033 1.00 83.44 83 HIS A C 1
ATOM 697 O O . HIS A 1 83 ? -1.108 -12.114 18.695 1.00 83.44 83 HIS A O 1
ATOM 703 N N . LEU A 1 84 ? 0.288 -10.495 19.395 1.00 88.12 84 LEU A N 1
ATOM 704 C CA . LEU A 1 84 ? -0.686 -9.419 19.453 1.00 88.12 84 LEU A CA 1
ATOM 705 C C . LEU A 1 84 ? -0.996 -8.885 18.048 1.00 88.12 84 LEU A C 1
ATOM 707 O O . LEU A 1 84 ? -2.165 -8.731 17.713 1.00 88.12 84 LEU A O 1
ATOM 711 N N . ALA A 1 85 ? 0.014 -8.732 17.186 1.00 85.69 85 ALA A N 1
ATOM 712 C CA . ALA A 1 85 ? -0.190 -8.386 15.778 1.00 85.69 85 ALA A CA 1
ATOM 713 C C . ALA A 1 85 ? -1.047 -9.436 15.041 1.00 85.69 85 ALA A C 1
ATOM 715 O O . ALA A 1 85 ? -1.980 -9.088 14.316 1.00 85.69 85 ALA A O 1
ATOM 716 N N . ARG A 1 86 ? -0.808 -10.733 15.293 1.00 85.44 86 ARG A N 1
ATOM 717 C CA . ARG A 1 86 ? -1.666 -11.819 14.778 1.00 85.44 86 ARG A CA 1
ATOM 718 C C . ARG A 1 86 ? -3.096 -11.715 15.304 1.00 85.44 86 ARG A C 1
ATOM 720 O O . ARG A 1 86 ? -4.034 -11.827 14.524 1.00 85.44 86 ARG A O 1
ATOM 727 N N . HIS A 1 87 ? -3.262 -11.450 16.599 1.00 90.12 87 HIS A N 1
ATOM 728 C CA . HIS A 1 87 ? -4.585 -11.250 17.186 1.00 90.12 87 HIS A CA 1
ATOM 729 C C . HIS A 1 87 ? -5.335 -10.074 16.538 1.00 90.12 87 HIS A C 1
ATOM 731 O O . HIS A 1 87 ? -6.517 -10.197 16.224 1.00 90.12 87 HIS A O 1
ATOM 737 N N . TYR A 1 88 ? -4.655 -8.956 16.278 1.00 92.31 88 TYR A N 1
ATOM 738 C CA . TYR A 1 88 ? -5.231 -7.811 15.572 1.00 92.31 88 TYR A CA 1
ATOM 739 C C . TYR A 1 88 ? -5.644 -8.159 14.140 1.00 92.31 88 TYR A C 1
ATOM 741 O O . TYR A 1 88 ? -6.743 -7.794 13.719 1.00 92.31 88 TYR A O 1
ATOM 749 N N . ALA A 1 89 ? -4.814 -8.914 13.415 1.00 88.56 89 ALA A N 1
ATOM 750 C CA . ALA A 1 89 ? -5.157 -9.412 12.086 1.00 88.56 89 ALA A CA 1
ATOM 751 C C . ALA A 1 89 ? -6.416 -10.295 12.123 1.00 88.56 89 ALA A C 1
ATOM 753 O O . ALA A 1 89 ? -7.325 -10.099 11.316 1.00 88.56 89 ALA A O 1
ATOM 754 N N . ASP A 1 90 ? -6.515 -11.212 13.090 1.00 90.00 90 ASP A N 1
ATOM 755 C CA . ASP A 1 90 ? -7.686 -12.078 13.265 1.00 90.00 90 ASP A CA 1
ATOM 756 C C . ASP A 1 90 ? -8.961 -11.272 13.559 1.00 90.00 90 ASP A C 1
ATOM 758 O O . ASP A 1 90 ? -10.022 -11.560 13.000 1.00 90.00 90 ASP A O 1
ATOM 762 N N . VAL A 1 91 ? -8.859 -10.231 14.392 1.00 94.31 91 VAL A N 1
ATOM 763 C CA . VAL A 1 91 ? -9.969 -9.319 14.710 1.00 94.31 91 VAL A CA 1
ATOM 764 C C . VAL A 1 91 ? -10.462 -8.591 13.459 1.00 94.31 91 VAL A C 1
ATOM 766 O O . VAL A 1 91 ? -11.668 -8.593 13.195 1.00 94.31 91 VAL A O 1
ATOM 769 N N . VAL A 1 92 ? -9.550 -8.014 12.667 1.00 92.56 92 VAL A N 1
ATOM 770 C CA . VAL A 1 92 ? -9.892 -7.323 11.412 1.00 92.56 92 VAL A CA 1
ATOM 771 C C . VAL A 1 92 ? -10.504 -8.300 10.409 1.00 92.56 92 VAL A C 1
ATOM 773 O O . VAL A 1 92 ? -11.556 -8.015 9.839 1.00 92.56 92 VAL A O 1
ATOM 776 N N . ILE A 1 93 ? -9.913 -9.484 10.226 1.00 89.00 93 ILE A N 1
ATOM 777 C CA . ILE A 1 93 ? -10.427 -10.503 9.302 1.00 89.00 93 ILE A CA 1
ATOM 778 C C . ILE A 1 93 ? -11.828 -10.978 9.719 1.00 89.00 93 ILE A C 1
ATOM 780 O O . ILE A 1 93 ? -12.696 -11.124 8.853 1.00 89.00 93 ILE A O 1
ATOM 784 N N . ASP A 1 94 ? -12.085 -11.203 11.013 1.00 92.25 94 ASP A N 1
ATOM 785 C CA . ASP A 1 94 ? -13.424 -11.557 11.507 1.00 92.25 94 ASP A CA 1
ATOM 786 C C . ASP A 1 94 ? -14.432 -10.431 11.255 1.00 92.25 94 ASP A C 1
ATOM 788 O O . ASP A 1 94 ? -15.549 -10.708 10.820 1.00 92.25 94 ASP A O 1
ATOM 792 N N . ALA A 1 95 ? -14.046 -9.171 11.475 1.00 94.06 95 ALA A N 1
ATOM 793 C CA . ALA A 1 95 ? -14.907 -8.015 11.236 1.00 94.06 95 ALA A CA 1
ATOM 794 C C . ALA A 1 95 ? -15.266 -7.852 9.751 1.00 94.06 95 ALA A C 1
ATOM 796 O O . ALA A 1 95 ? -16.433 -7.635 9.424 1.00 94.06 95 ALA A O 1
ATOM 797 N N . LEU A 1 96 ? -14.296 -8.042 8.851 1.00 90.31 96 LEU A N 1
ATOM 798 C CA . LEU A 1 96 ? -14.537 -8.022 7.408 1.00 90.31 96 LEU A CA 1
ATOM 799 C C . LEU A 1 96 ? -15.441 -9.185 6.981 1.00 90.31 96 LEU A C 1
ATOM 801 O O . LEU A 1 96 ? -16.362 -8.994 6.196 1.00 90.31 96 LEU A O 1
ATOM 805 N N . ARG A 1 97 ? -15.220 -10.406 7.484 1.00 88.94 97 ARG A N 1
ATOM 806 C CA . ARG A 1 97 ? -16.053 -11.575 7.128 1.00 88.94 97 ARG A CA 1
ATOM 807 C C . ARG A 1 97 ? -17.465 -11.501 7.704 1.00 88.94 97 ARG A C 1
ATOM 809 O O . ARG A 1 97 ? -18.392 -12.027 7.095 1.00 88.94 97 ARG A O 1
ATOM 816 N N . ASN A 1 98 ? -17.626 -10.859 8.858 1.00 91.06 98 ASN A N 1
ATOM 817 C CA . ASN A 1 98 ? -18.876 -10.802 9.608 1.00 91.06 98 ASN A CA 1
ATOM 818 C C . ASN A 1 98 ? -19.268 -9.345 9.950 1.00 91.06 98 ASN A C 1
ATOM 820 O O . ASN A 1 98 ? -19.394 -9.008 11.133 1.00 91.06 98 ASN A O 1
ATOM 824 N N . PRO A 1 99 ? -19.525 -8.472 8.953 1.00 91.69 99 PRO A N 1
ATOM 825 C CA . PRO A 1 99 ? -19.712 -7.033 9.178 1.00 91.69 99 PRO A CA 1
ATOM 826 C C . PRO A 1 99 ? -20.994 -6.681 9.950 1.00 91.69 99 PRO A C 1
ATOM 828 O O . PRO A 1 99 ? -21.141 -5.563 10.423 1.00 91.69 99 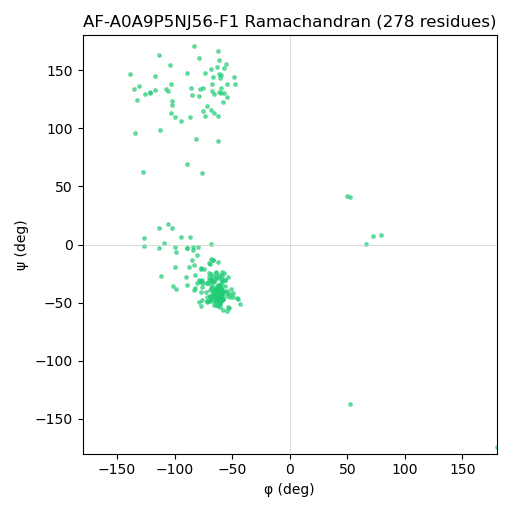PRO A O 1
ATOM 831 N N . PHE A 1 100 ? -21.919 -7.628 10.127 1.00 93.56 100 PHE A N 1
ATOM 832 C CA . PHE A 1 100 ? -23.168 -7.422 10.876 1.00 93.56 100 PHE A CA 1
ATOM 833 C C . PHE A 1 100 ? -23.205 -8.156 12.227 1.00 93.56 100 PHE A C 1
ATOM 835 O O . PHE A 1 100 ? -24.204 -8.099 12.944 1.00 93.56 100 PHE A O 1
ATOM 842 N N . LYS A 1 101 ? -22.132 -8.868 12.594 1.00 94.12 101 LYS A N 1
ATOM 843 C CA . LYS A 1 101 ? -22.019 -9.573 13.880 1.00 94.12 101 LYS A CA 1
ATOM 844 C C . LYS A 1 101 ? -21.677 -8.575 14.984 1.00 94.12 101 LYS A C 1
ATOM 846 O O . LYS A 1 101 ? -20.685 -7.866 14.871 1.00 94.12 101 LYS A O 1
ATOM 851 N N . LYS A 1 102 ? -22.432 -8.557 16.088 1.00 94.81 102 LYS A N 1
ATOM 852 C CA . LYS A 1 102 ? -22.104 -7.710 17.249 1.00 94.81 102 LYS A CA 1
ATOM 853 C C . LYS A 1 102 ? -20.664 -7.980 17.722 1.00 94.81 102 LYS A C 1
ATOM 855 O O . LYS A 1 102 ? -20.317 -9.136 17.975 1.00 94.81 102 LYS A O 1
ATOM 860 N N . ARG A 1 103 ? -19.848 -6.925 17.845 1.00 94.31 103 ARG A N 1
ATOM 861 C CA . ARG A 1 103 ? -18.479 -7.027 18.375 1.00 94.31 103 ARG A CA 1
ATOM 862 C C . ARG A 1 103 ? -18.488 -7.235 19.899 1.00 94.31 103 ARG A C 1
ATOM 864 O O . ARG A 1 103 ? -19.409 -6.743 20.559 1.00 94.31 103 ARG A O 1
ATOM 871 N N . PRO A 1 104 ? -17.517 -7.976 20.462 1.00 95.00 104 PRO A N 1
ATOM 872 C CA . PRO A 1 104 ? -17.373 -8.127 21.909 1.00 95.00 104 PRO A CA 1
ATOM 873 C C . PRO A 1 104 ? -17.101 -6.790 22.614 1.00 95.00 104 PRO A C 1
ATOM 875 O O . PRO A 1 104 ? -16.402 -5.930 22.079 1.00 95.00 104 PRO A O 1
ATOM 878 N N . ASP A 1 105 ? -17.605 -6.638 23.841 1.00 92.88 105 ASP A N 1
ATOM 879 C CA . ASP A 1 105 ? -17.298 -5.469 24.670 1.00 92.88 105 ASP A CA 1
ATOM 880 C C . ASP A 1 105 ? -15.809 -5.488 25.070 1.00 92.88 105 ASP A C 1
ATOM 882 O O . ASP A 1 105 ? -15.293 -6.512 25.518 1.00 92.88 105 ASP A O 1
ATOM 886 N N . GLY A 1 106 ? -15.116 -4.355 24.915 1.00 90.94 106 GLY A N 1
ATOM 887 C CA . GLY A 1 106 ? -13.689 -4.225 25.243 1.00 90.94 106 GLY A CA 1
ATOM 888 C C . GLY A 1 106 ? -12.719 -4.781 24.193 1.00 90.94 106 GLY A C 1
ATOM 889 O O . GLY A 1 106 ? -11.520 -4.843 24.459 1.00 90.94 106 GLY A O 1
ATOM 890 N N . GLU A 1 107 ? -13.205 -5.177 23.014 1.00 94.94 107 GLU A N 1
ATOM 891 C CA . GLU A 1 107 ? -12.343 -5.529 21.884 1.00 94.94 107 GLU A CA 1
ATOM 892 C C . GLU A 1 107 ? -11.506 -4.328 21.407 1.00 94.94 107 GLU A C 1
ATOM 894 O O . GLU A 1 107 ? -11.910 -3.170 21.538 1.00 94.94 107 GLU A O 1
ATOM 899 N N . VAL A 1 108 ? -10.336 -4.605 20.823 1.00 95.19 108 VAL A N 1
ATOM 900 C CA . VAL A 1 108 ? -9.516 -3.585 20.166 1.00 95.19 108 VAL A CA 1
ATOM 901 C C . VAL A 1 108 ? -10.321 -2.835 19.096 1.00 95.19 108 VAL A C 1
ATOM 903 O O . VAL A 1 108 ? -11.062 -3.424 18.307 1.00 95.19 108 VAL A O 1
ATOM 906 N N . VAL A 1 109 ? -10.135 -1.514 19.042 1.00 95.44 109 VAL A N 1
ATOM 907 C CA . VAL A 1 109 ? -10.912 -0.603 18.187 1.00 95.44 109 VAL A CA 1
ATOM 908 C C . VAL A 1 109 ? -10.854 -0.956 16.694 1.00 95.44 109 VAL A C 1
ATOM 910 O O . VAL A 1 109 ? -11.801 -0.677 15.960 1.00 95.44 109 VAL A O 1
ATOM 913 N N . LEU A 1 110 ? -9.794 -1.650 16.260 1.00 95.00 110 LEU A N 1
ATOM 914 C CA . LEU A 1 110 ? -9.636 -2.179 14.902 1.00 95.00 110 LEU A CA 1
ATOM 915 C C . LEU A 1 110 ? -10.848 -3.000 14.442 1.00 95.00 110 LEU A C 1
ATOM 917 O O . LEU A 1 110 ? -11.254 -2.890 13.287 1.00 95.00 110 LEU A O 1
ATOM 921 N N . GLY A 1 111 ? -11.457 -3.784 15.340 1.00 95.44 111 GLY A N 1
ATOM 922 C CA . GLY A 1 111 ? -12.633 -4.594 15.020 1.00 95.44 111 GLY A CA 1
ATOM 923 C C . GLY A 1 111 ? -13.850 -3.744 14.654 1.00 95.44 111 GLY A C 1
ATOM 924 O O . GLY A 1 111 ? -14.533 -4.036 13.674 1.00 95.44 111 GLY A O 1
ATOM 925 N N . ALA A 1 112 ? -14.089 -2.660 15.397 1.00 95.56 112 ALA A N 1
ATOM 926 C CA . ALA A 1 112 ? -15.181 -1.726 15.127 1.00 95.56 112 ALA A CA 1
ATOM 927 C C . ALA A 1 112 ? -14.939 -0.921 13.840 1.00 95.56 112 ALA A C 1
ATOM 929 O O . ALA A 1 112 ? -15.837 -0.818 13.007 1.00 95.56 112 ALA A O 1
ATOM 930 N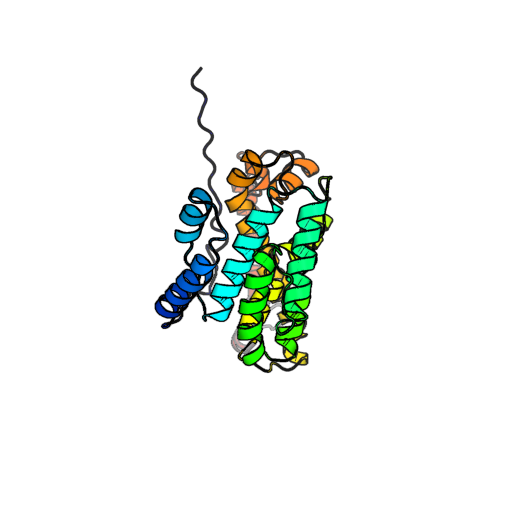 N . ILE A 1 113 ? -13.713 -0.424 13.635 1.00 95.06 113 ILE A N 1
ATOM 931 C CA . ILE A 1 113 ? -13.337 0.329 12.427 1.00 95.06 113 ILE A CA 1
ATOM 932 C C . ILE A 1 113 ? -13.517 -0.544 11.181 1.00 95.06 113 ILE A C 1
ATOM 934 O O . ILE A 1 113 ? -14.195 -0.135 10.240 1.00 95.06 113 ILE A O 1
ATOM 938 N N . ALA A 1 114 ? -12.964 -1.763 11.186 1.00 94.19 114 ALA A N 1
ATOM 939 C CA . ALA A 1 114 ? -13.082 -2.700 10.070 1.00 94.19 114 ALA A CA 1
ATOM 940 C C . ALA A 1 114 ? -14.540 -3.102 9.803 1.00 94.19 114 ALA A C 1
ATOM 942 O O . ALA A 1 114 ? -14.957 -3.190 8.645 1.00 94.19 114 ALA A O 1
ATOM 943 N N . GLN A 1 115 ? -15.325 -3.307 10.865 1.00 94.56 115 GLN A N 1
ATOM 944 C CA . GLN A 1 115 ? -16.746 -3.616 10.761 1.00 94.56 115 GLN A CA 1
ATOM 945 C C . GLN A 1 115 ? -17.530 -2.475 10.106 1.00 94.56 115 GLN A C 1
ATOM 947 O O . GLN A 1 115 ? -18.255 -2.718 9.144 1.00 94.56 115 GLN A O 1
ATOM 952 N N . GLU A 1 116 ? -17.406 -1.245 10.609 1.00 94.06 116 GLU A N 1
ATOM 953 C CA . GLU A 1 116 ? -18.165 -0.103 10.091 1.00 94.06 116 GLU A CA 1
ATOM 954 C C . GLU A 1 116 ? -17.760 0.262 8.661 1.00 94.06 116 GLU A C 1
ATOM 956 O O . GLU A 1 116 ? -18.628 0.537 7.826 1.00 94.06 116 GLU A O 1
ATOM 961 N N . PHE A 1 117 ? -16.459 0.200 8.357 1.00 91.31 117 PHE A N 1
ATOM 962 C CA . PHE A 1 117 ? -15.944 0.329 6.995 1.00 91.31 117 PHE A CA 1
ATOM 963 C C . PHE A 1 117 ? -16.640 -0.669 6.063 1.00 91.31 117 PHE A C 1
ATOM 965 O O . PHE A 1 117 ? -17.215 -0.286 5.038 1.00 91.31 117 PHE A O 1
ATOM 972 N N . TRP A 1 118 ? -16.621 -1.955 6.415 1.00 91.62 118 TRP A N 1
ATOM 973 C CA . TRP A 1 118 ? -17.083 -2.982 5.493 1.00 91.62 118 TRP A CA 1
ATOM 974 C C . TRP A 1 118 ? -18.602 -3.104 5.432 1.00 91.62 118 TRP A C 1
ATOM 976 O O . TRP A 1 118 ? -19.146 -3.351 4.359 1.00 91.62 118 TRP A O 1
ATOM 986 N N . ALA A 1 119 ? -19.314 -2.814 6.523 1.00 90.69 119 ALA A N 1
ATOM 987 C CA . ALA A 1 119 ? -20.770 -2.685 6.515 1.00 90.69 119 ALA A CA 1
ATOM 988 C C . ALA A 1 119 ? -21.253 -1.582 5.555 1.00 90.69 119 ALA A C 1
ATOM 990 O O . ALA A 1 119 ? -22.346 -1.691 4.993 1.00 90.69 119 ALA A O 1
ATOM 991 N N . ARG A 1 120 ? -20.439 -0.539 5.333 1.00 87.50 120 ARG A N 1
ATOM 992 C CA . ARG A 1 120 ? -20.678 0.492 4.314 1.00 87.50 120 ARG A CA 1
ATOM 993 C C . ARG A 1 120 ? -20.282 0.009 2.920 1.00 87.50 120 ARG A C 1
ATOM 995 O O . ARG A 1 120 ? -21.074 0.126 1.990 1.00 87.50 120 ARG A O 1
ATOM 1002 N N . GLY A 1 121 ? -19.078 -0.547 2.775 1.00 83.56 121 GLY A N 1
ATOM 1003 C CA . GLY A 1 121 ? -18.538 -0.986 1.484 1.00 83.56 121 GLY A CA 1
ATOM 1004 C C . GLY A 1 121 ? -19.327 -2.122 0.832 1.00 83.56 121 GLY A C 1
ATOM 1005 O O . GLY A 1 121 ? -19.553 -2.099 -0.374 1.00 83.56 121 GLY A O 1
ATOM 1006 N N . ILE A 1 122 ? -19.823 -3.082 1.618 1.00 85.38 122 ILE A N 1
ATOM 1007 C CA . ILE A 1 122 ? -20.542 -4.252 1.096 1.00 85.38 122 ILE A CA 1
ATOM 1008 C C . ILE A 1 122 ? -21.857 -3.887 0.391 1.00 85.38 122 ILE A C 1
ATOM 1010 O O . ILE A 1 122 ? -22.309 -4.628 -0.476 1.00 85.38 122 ILE A O 1
ATOM 1014 N N . GLN A 1 123 ? -22.453 -2.735 0.716 1.00 82.44 123 GLN A N 1
ATOM 1015 C CA . GLN A 1 123 ? -23.700 -2.263 0.098 1.00 82.44 123 GLN A CA 1
ATOM 1016 C C . GLN A 1 123 ? -23.519 -1.870 -1.371 1.00 82.44 123 GLN A C 1
ATOM 1018 O O . GLN A 1 123 ? -24.479 -1.896 -2.137 1.00 82.44 123 GLN A O 1
ATOM 1023 N N . THR A 1 124 ? -22.300 -1.499 -1.760 1.00 77.12 124 THR A N 1
ATOM 1024 C CA . THR A 1 124 ? -21.958 -1.076 -3.123 1.00 77.12 124 THR A CA 1
ATOM 1025 C C . THR A 1 124 ? -21.021 -2.056 -3.824 1.00 77.12 124 THR A C 1
ATOM 1027 O O . THR A 1 124 ? -20.712 -1.854 -4.993 1.00 77.12 124 THR A O 1
ATOM 1030 N N . ALA A 1 125 ? -20.576 -3.115 -3.141 1.00 77.69 125 ALA A N 1
ATOM 1031 C CA . ALA A 1 125 ? -19.599 -4.059 -3.660 1.00 77.69 125 ALA A CA 1
ATOM 1032 C C . ALA A 1 125 ? -20.226 -5.169 -4.509 1.00 77.69 125 ALA A C 1
ATOM 1034 O O . ALA A 1 125 ? -21.094 -5.912 -4.040 1.00 77.69 125 ALA A O 1
ATOM 1035 N N . SER A 1 126 ? -19.685 -5.371 -5.714 1.00 71.94 126 SER A N 1
ATOM 1036 C CA . SER A 1 126 ? -19.917 -6.595 -6.484 1.00 71.94 126 SER A CA 1
ATOM 1037 C C . SER A 1 126 ? -19.400 -7.830 -5.729 1.00 71.94 126 SER A C 1
ATOM 1039 O O . SER A 1 126 ? -18.508 -7.745 -4.877 1.00 71.94 126 SER A O 1
ATOM 1041 N N . ALA A 1 127 ? -19.914 -9.016 -6.069 1.00 72.62 127 ALA A N 1
ATOM 1042 C CA . ALA A 1 127 ? -19.455 -10.271 -5.467 1.00 72.62 127 ALA A CA 1
ATOM 1043 C C . ALA A 1 127 ? -17.945 -10.517 -5.678 1.00 72.62 127 ALA A C 1
ATOM 1045 O O . ALA A 1 127 ? -17.285 -11.121 -4.831 1.00 72.62 127 ALA A O 1
ATOM 1046 N N . ASN A 1 128 ? -17.380 -10.025 -6.786 1.00 67.50 128 ASN A N 1
ATOM 1047 C CA . ASN A 1 128 ? -15.951 -10.136 -7.077 1.00 67.50 128 ASN A CA 1
ATOM 1048 C C . ASN A 1 128 ? -15.114 -9.216 -6.181 1.00 67.50 128 ASN A C 1
ATOM 1050 O O . ASN A 1 128 ? -14.150 -9.685 -5.569 1.00 67.50 128 ASN A O 1
ATOM 1054 N N . SER A 1 129 ? -15.529 -7.958 -6.009 1.00 68.38 129 SER A N 1
ATOM 1055 C CA . SER A 1 129 ? -14.840 -7.001 -5.135 1.00 68.38 129 SER A CA 1
ATOM 1056 C C . SER A 1 129 ? -14.831 -7.466 -3.677 1.00 68.38 129 SER A C 1
ATOM 1058 O O . SER A 1 129 ? -13.827 -7.311 -2.984 1.00 68.38 129 SER A O 1
ATOM 1060 N N . GLN A 1 130 ? -15.905 -8.125 -3.222 1.00 72.62 130 GLN A N 1
ATOM 1061 C CA . GLN A 1 130 ? -15.952 -8.711 -1.879 1.00 72.62 130 GLN A CA 1
ATOM 1062 C C . GLN A 1 130 ? -14.862 -9.774 -1.682 1.00 72.62 130 GLN A C 1
ATOM 1064 O O . GLN A 1 130 ? -14.156 -9.763 -0.675 1.00 72.62 130 GLN A O 1
ATOM 1069 N N . ARG A 1 131 ? -14.656 -10.666 -2.662 1.00 68.44 131 ARG A N 1
ATOM 1070 C CA . ARG A 1 131 ? -13.633 -11.724 -2.573 1.00 68.44 131 ARG A CA 1
ATOM 1071 C C . ARG A 1 131 ? -12.223 -11.161 -2.430 1.00 68.44 131 ARG A C 1
ATOM 1073 O O . ARG A 1 131 ? -11.443 -11.726 -1.669 1.00 68.44 131 ARG A O 1
ATOM 1080 N N . LEU A 1 132 ? -11.900 -10.080 -3.137 1.00 62.78 132 LEU A N 1
ATOM 1081 C CA . LEU A 1 132 ? -10.571 -9.461 -3.107 1.00 62.78 132 LEU A CA 1
ATOM 1082 C C . LEU A 1 132 ? -10.257 -8.803 -1.757 1.00 62.78 132 LEU A C 1
ATOM 1084 O O . LEU A 1 132 ? -9.129 -8.905 -1.282 1.00 62.78 132 LEU A O 1
ATOM 1088 N N . VAL A 1 133 ? -11.255 -8.216 -1.089 1.00 61.38 133 VAL A N 1
ATOM 1089 C CA . VAL A 1 133 ? -11.089 -7.662 0.268 1.00 61.38 133 VAL A CA 1
ATOM 1090 C C . VAL A 1 133 ? -10.760 -8.755 1.293 1.00 61.38 133 VAL A C 1
ATOM 1092 O O . VAL A 1 133 ? -10.010 -8.521 2.236 1.00 61.38 133 VAL A O 1
ATOM 1095 N N . HIS A 1 134 ? -11.227 -9.987 1.072 1.00 63.22 134 HIS A N 1
ATOM 1096 C CA . HIS A 1 134 ? -10.939 -11.129 1.945 1.00 63.22 134 HIS A CA 1
ATOM 1097 C C . HIS A 1 134 ? -9.603 -11.843 1.672 1.00 63.22 134 HIS A C 1
ATOM 1099 O O . HIS A 1 134 ? -9.293 -12.804 2.380 1.00 63.22 134 HIS A O 1
ATOM 1105 N N . GLN A 1 135 ? -8.822 -11.428 0.666 1.00 60.69 135 GLN A N 1
ATOM 1106 C CA . GLN A 1 135 ? -7.556 -12.088 0.308 1.00 60.69 135 GLN A CA 1
ATOM 1107 C C . GLN A 1 135 ? -6.345 -11.633 1.133 1.00 60.69 135 GLN A C 1
ATOM 1109 O O . GLN A 1 135 ? -5.274 -12.217 0.980 1.00 60.69 135 GLN A O 1
ATOM 1114 N N . ALA A 1 136 ? -6.490 -10.643 2.020 1.00 56.88 136 ALA A N 1
ATOM 1115 C CA . ALA A 1 136 ? -5.394 -10.189 2.872 1.00 56.88 136 ALA A CA 1
ATOM 1116 C C . ALA A 1 136 ? -4.858 -11.330 3.762 1.00 56.88 136 ALA A C 1
ATOM 1118 O O . ALA A 1 136 ? -5.622 -12.033 4.428 1.00 56.88 136 ALA A O 1
ATOM 1119 N N . GLN A 1 137 ? -3.536 -11.514 3.768 1.00 57.84 137 GLN A N 1
ATOM 1120 C CA . GLN A 1 137 ? -2.840 -12.500 4.595 1.00 57.84 137 GLN A CA 1
ATOM 1121 C C . GLN A 1 137 ? -1.758 -11.809 5.420 1.00 57.84 137 GLN A C 1
ATOM 1123 O O . GLN A 1 137 ? -0.913 -11.110 4.867 1.00 57.84 137 GLN A O 1
ATOM 1128 N N . TYR A 1 138 ? -1.743 -12.065 6.727 1.00 59.03 138 TYR A N 1
ATOM 1129 C CA . TYR A 1 138 ? -0.634 -11.684 7.596 1.00 59.03 138 TYR A CA 1
ATOM 1130 C C . TYR A 1 138 ? 0.447 -12.771 7.565 1.00 59.03 138 TYR A C 1
ATOM 1132 O O . TYR A 1 138 ? 0.142 -13.964 7.666 1.00 59.03 138 TYR A O 1
ATOM 1140 N N . ARG A 1 139 ? 1.713 -12.370 7.430 1.00 60.16 139 ARG A N 1
ATOM 1141 C CA . ARG A 1 139 ? 2.868 -13.262 7.565 1.00 60.16 139 ARG A CA 1
ATOM 1142 C C . ARG A 1 139 ? 3.929 -12.580 8.406 1.00 60.16 139 ARG A C 1
ATOM 1144 O O . ARG A 1 139 ? 4.257 -11.426 8.176 1.00 60.16 139 ARG A O 1
ATOM 1151 N N . ASP A 1 140 ? 4.453 -13.336 9.352 1.00 61.78 140 ASP A N 1
ATOM 1152 C CA . ASP A 1 140 ? 5.480 -12.904 10.284 1.00 61.78 140 ASP A CA 1
ATOM 1153 C C . ASP A 1 140 ? 6.821 -13.528 9.884 1.00 61.78 140 ASP A C 1
ATOM 1155 O O . ASP A 1 140 ? 6.894 -14.730 9.608 1.00 61.78 140 ASP A O 1
ATOM 1159 N N . LEU A 1 141 ? 7.866 -12.705 9.823 1.00 60.81 141 LEU A N 1
ATOM 1160 C CA . LEU A 1 141 ? 9.222 -13.117 9.493 1.00 60.81 141 LEU A CA 1
ATOM 1161 C C . LEU A 1 141 ? 10.199 -12.509 10.495 1.00 60.81 141 LEU A C 1
ATOM 1163 O O . LEU A 1 141 ? 10.281 -11.299 10.634 1.00 60.81 141 LEU A O 1
ATOM 1167 N N . HIS A 1 142 ? 10.983 -13.369 11.138 1.00 66.44 142 HIS A N 1
ATOM 1168 C CA . HIS A 1 142 ? 12.059 -12.978 12.057 1.00 66.44 142 HIS A CA 1
ATOM 1169 C C . HIS A 1 142 ? 13.449 -13.083 11.404 1.00 66.44 142 HIS A C 1
ATOM 1171 O O . HIS A 1 142 ? 14.471 -13.126 12.084 1.00 66.44 142 HIS A O 1
ATOM 1177 N N . VAL A 1 143 ? 13.495 -13.215 10.078 1.00 74.75 143 VAL A N 1
ATOM 1178 C CA . VAL A 1 143 ? 14.724 -13.386 9.297 1.00 74.75 143 VAL A CA 1
ATOM 1179 C C . VAL A 1 143 ? 14.630 -12.550 8.032 1.00 74.75 143 VAL A C 1
ATOM 1181 O O . VAL A 1 143 ? 13.541 -12.421 7.472 1.00 74.75 143 VAL A O 1
ATOM 1184 N N . VAL A 1 144 ? 15.767 -12.029 7.563 1.00 80.25 144 VAL A N 1
ATOM 1185 C CA . VAL A 1 144 ? 15.853 -11.360 6.259 1.00 80.25 144 VAL A CA 1
ATOM 1186 C C . VAL A 1 144 ? 15.590 -12.415 5.172 1.00 80.25 144 VAL A C 1
ATOM 1188 O O . VAL A 1 144 ? 16.374 -13.360 5.046 1.00 80.25 144 VAL A O 1
ATOM 1191 N N . PRO A 1 145 ? 14.474 -12.332 4.427 1.00 85.44 145 PRO A N 1
ATOM 1192 C CA . PRO A 1 145 ? 14.146 -13.306 3.391 1.00 85.44 145 PRO A CA 1
ATOM 1193 C C . PRO A 1 145 ? 14.944 -13.022 2.114 1.00 85.44 145 PRO A C 1
ATOM 1195 O O . PRO A 1 145 ? 15.359 -11.890 1.897 1.00 85.44 145 PRO A O 1
ATOM 1198 N N . SER A 1 146 ? 15.085 -14.004 1.216 1.00 89.56 146 SER A N 1
ATOM 1199 C CA . SER A 1 146 ? 15.611 -13.736 -0.136 1.00 89.56 146 SER A CA 1
ATOM 1200 C C . SER A 1 146 ? 14.792 -12.653 -0.851 1.00 89.56 146 SER A C 1
ATOM 1202 O O . SER A 1 146 ? 13.607 -12.506 -0.556 1.00 89.56 146 SER A O 1
ATOM 1204 N N . ILE A 1 147 ? 15.375 -11.948 -1.828 1.00 88.56 147 ILE A N 1
ATOM 1205 C CA . ILE A 1 147 ? 14.675 -10.903 -2.606 1.00 88.56 147 ILE A CA 1
ATOM 1206 C C . ILE A 1 147 ? 13.354 -11.428 -3.196 1.00 88.56 147 ILE A C 1
ATOM 1208 O O . ILE A 1 147 ? 12.308 -10.793 -3.066 1.00 88.56 147 ILE A O 1
ATOM 1212 N N . GLU A 1 148 ? 13.365 -12.626 -3.785 1.00 89.81 148 GLU A N 1
ATOM 1213 C CA . GLU A 1 148 ? 12.158 -13.228 -4.362 1.00 89.81 148 GLU A CA 1
ATOM 1214 C C . GLU A 1 148 ? 11.113 -13.549 -3.282 1.00 89.81 148 GLU A C 1
ATOM 1216 O O . GLU A 1 148 ? 9.929 -13.244 -3.433 1.00 89.81 148 GLU A O 1
ATOM 1221 N N . THR A 1 149 ? 11.544 -14.118 -2.153 1.00 89.38 149 THR A N 1
ATOM 1222 C CA . THR A 1 149 ? 10.653 -14.392 -1.016 1.00 89.38 149 THR A CA 1
ATOM 1223 C C . THR A 1 149 ? 10.084 -13.102 -0.421 1.00 89.38 149 THR A C 1
ATOM 1225 O O . THR A 1 149 ? 8.900 -13.070 -0.084 1.00 89.38 149 THR A O 1
ATOM 1228 N N . TYR A 1 150 ? 10.890 -12.039 -0.333 1.00 90.38 150 TYR A N 1
ATOM 1229 C CA . TYR A 1 150 ? 10.453 -10.718 0.104 1.00 90.38 150 TYR A CA 1
ATOM 1230 C C . TYR A 1 150 ? 9.326 -10.213 -0.789 1.00 90.38 150 TYR A C 1
ATOM 1232 O O . TYR A 1 150 ? 8.229 -9.973 -0.297 1.00 90.38 150 TYR A O 1
ATOM 1240 N N . LEU A 1 151 ? 9.543 -10.142 -2.106 1.00 90.19 151 LEU A N 1
ATOM 1241 C CA . LEU A 1 151 ? 8.541 -9.642 -3.049 1.00 90.19 151 LEU A CA 1
ATOM 1242 C C . LEU A 1 151 ? 7.256 -10.477 -3.023 1.00 90.19 151 LEU A C 1
ATOM 1244 O O . LEU A 1 151 ? 6.158 -9.927 -3.068 1.00 90.19 151 LEU A O 1
ATOM 1248 N N . GLN A 1 152 ? 7.351 -11.804 -2.910 1.00 88.88 152 GLN A N 1
ATOM 1249 C CA . GLN A 1 152 ? 6.170 -12.666 -2.782 1.00 88.88 152 GLN A CA 1
ATOM 1250 C C . GLN A 1 152 ? 5.319 -12.326 -1.555 1.00 88.88 152 GLN A C 1
ATOM 1252 O O . GLN A 1 152 ? 4.090 -12.329 -1.645 1.00 88.88 152 GLN A O 1
ATOM 1257 N N . ILE A 1 153 ? 5.959 -12.026 -0.425 1.00 86.44 153 ILE A N 1
ATOM 1258 C CA . ILE A 1 153 ? 5.278 -11.653 0.817 1.00 86.44 153 ILE A CA 1
ATOM 1259 C C . ILE A 1 153 ? 4.778 -10.214 0.731 1.00 86.44 153 ILE A C 1
ATOM 1261 O O . ILE A 1 153 ? 3.600 -9.965 0.977 1.00 86.44 153 ILE A O 1
ATOM 1265 N N . ARG A 1 154 ? 5.629 -9.289 0.289 1.00 88.62 154 ARG A N 1
ATOM 1266 C CA . ARG A 1 154 ? 5.336 -7.862 0.201 1.00 88.62 154 ARG A CA 1
ATOM 1267 C C . ARG A 1 154 ? 4.161 -7.568 -0.727 1.00 88.62 154 ARG A C 1
ATOM 1269 O O . ARG A 1 154 ? 3.302 -6.761 -0.394 1.00 88.62 154 ARG A O 1
ATOM 1276 N N . ARG A 1 155 ? 4.005 -8.323 -1.823 1.00 87.56 155 ARG A N 1
ATOM 1277 C CA . ARG A 1 155 ? 2.810 -8.274 -2.694 1.00 87.56 155 ARG A CA 1
ATOM 1278 C C . ARG A 1 155 ? 1.498 -8.591 -1.970 1.00 87.56 155 ARG A C 1
ATOM 1280 O O . ARG A 1 155 ? 0.447 -8.141 -2.427 1.00 87.56 155 ARG A O 1
ATOM 1287 N N . GLN A 1 156 ? 1.540 -9.366 -0.889 1.00 83.12 156 GLN A N 1
ATOM 1288 C CA . GLN A 1 156 ? 0.371 -9.701 -0.070 1.00 83.12 156 GLN A CA 1
ATOM 1289 C C . GLN A 1 156 ? 0.150 -8.699 1.068 1.00 83.12 156 GLN A C 1
ATOM 1291 O O . GLN A 1 156 ? -0.994 -8.508 1.475 1.00 83.12 156 GLN A O 1
ATOM 1296 N N . THR A 1 157 ? 1.211 -8.050 1.559 1.00 80.69 157 THR A N 1
ATOM 1297 C CA . THR A 1 157 ? 1.157 -7.179 2.744 1.00 80.69 157 THR A CA 1
ATOM 1298 C C . THR A 1 157 ? 1.075 -5.685 2.425 1.00 80.69 157 THR A C 1
ATOM 1300 O O . THR A 1 157 ? 0.583 -4.935 3.252 1.00 80.69 157 THR A O 1
ATOM 1303 N N . ILE A 1 158 ? 1.434 -5.241 1.213 1.00 84.12 158 ILE A N 1
ATOM 1304 C CA . ILE A 1 158 ? 1.418 -3.819 0.797 1.00 84.12 158 ILE A CA 1
ATOM 1305 C C . ILE A 1 158 ? 0.006 -3.196 0.659 1.00 84.12 158 ILE A C 1
ATOM 1307 O O . ILE A 1 158 ? -0.143 -2.059 0.229 1.00 84.12 158 ILE A O 1
ATOM 1311 N N . GLY A 1 159 ? -1.074 -3.941 0.924 1.00 80.31 159 GLY A N 1
ATOM 1312 C CA . GLY A 1 159 ? -2.446 -3.399 0.884 1.00 80.31 159 GLY A CA 1
ATOM 1313 C C . GLY A 1 159 ? -3.011 -3.089 -0.517 1.00 80.31 159 GLY A C 1
ATOM 1314 O O . GLY A 1 159 ? -4.110 -2.550 -0.654 1.00 80.31 159 GLY A O 1
ATOM 1315 N N . VAL A 1 160 ? -2.317 -3.454 -1.600 1.00 84.31 160 VAL A N 1
ATOM 1316 C CA . VAL A 1 160 ? -2.753 -3.118 -2.975 1.00 84.31 160 VAL A CA 1
ATOM 1317 C C . VAL A 1 160 ? -3.895 -4.010 -3.489 1.00 84.31 160 VAL A C 1
ATOM 1319 O O . VAL A 1 160 ? -4.749 -3.526 -4.228 1.00 84.31 160 VAL A O 1
ATOM 1322 N N . TYR A 1 161 ? -3.980 -5.286 -3.081 1.00 80.81 161 TYR A N 1
ATOM 1323 C CA . TYR A 1 161 ? -5.105 -6.171 -3.458 1.00 80.81 161 TYR A CA 1
ATOM 1324 C C . TYR A 1 161 ? -6.480 -5.574 -3.103 1.00 80.81 161 TYR A C 1
ATOM 1326 O O . TYR A 1 161 ? -7.296 -5.395 -4.009 1.00 80.81 161 TYR A O 1
ATOM 1334 N N . PRO A 1 162 ? -6.750 -5.228 -1.829 1.00 77.94 162 PRO A N 1
ATOM 1335 C CA . PRO A 1 162 ? -8.010 -4.587 -1.460 1.00 77.94 162 PRO A CA 1
ATOM 1336 C C . PRO A 1 162 ? -8.182 -3.203 -2.112 1.00 77.94 162 PRO A C 1
ATOM 1338 O O . PRO A 1 162 ? -9.305 -2.820 -2.428 1.00 77.94 162 PRO A O 1
ATOM 1341 N N . SER A 1 163 ? -7.092 -2.492 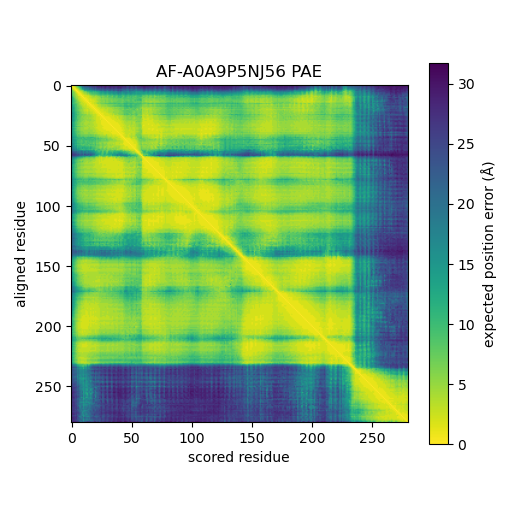-2.423 1.00 82.56 163 SER A N 1
ATOM 1342 C CA . SER A 1 163 ? -7.153 -1.211 -3.144 1.00 82.56 163 SER A CA 1
ATOM 1343 C C . SER A 1 163 ? -7.654 -1.347 -4.581 1.00 82.56 163 SER A C 1
ATOM 1345 O O . SER A 1 163 ? -8.477 -0.549 -5.025 1.00 82.56 163 SER A O 1
ATOM 1347 N N . PHE A 1 164 ? -7.248 -2.389 -5.308 1.00 82.62 164 PHE A N 1
ATOM 1348 C CA . PHE A 1 164 ? -7.817 -2.668 -6.631 1.00 82.62 164 PHE A CA 1
ATOM 1349 C C . PHE A 1 164 ? -9.278 -3.111 -6.550 1.00 82.62 164 PHE A C 1
ATOM 1351 O O . PHE A 1 164 ? -10.069 -2.738 -7.414 1.00 82.62 164 PHE A O 1
ATOM 1358 N N . ALA A 1 165 ? -9.680 -3.788 -5.470 1.00 77.88 165 ALA A N 1
ATOM 1359 C CA . ALA A 1 165 ? -11.089 -4.095 -5.235 1.00 77.88 165 ALA A CA 1
ATOM 1360 C C . ALA A 1 165 ? -11.956 -2.824 -5.164 1.00 77.88 165 ALA A C 1
ATOM 1362 O O . ALA A 1 165 ? -13.099 -2.851 -5.614 1.00 77.88 165 ALA A O 1
ATOM 1363 N N . MET A 1 166 ? -11.414 -1.703 -4.663 1.00 78.00 166 MET A N 1
ATOM 1364 C CA . MET A 1 166 ? -12.118 -0.412 -4.631 1.00 78.00 166 MET A CA 1
ATOM 1365 C C . MET A 1 166 ? -12.352 0.174 -6.028 1.00 78.00 166 MET A C 1
ATOM 1367 O O . MET A 1 166 ? -13.370 0.826 -6.255 1.00 78.00 166 MET A O 1
ATOM 1371 N N . ILE A 1 167 ? -11.443 -0.087 -6.973 1.00 79.50 167 ILE A N 1
ATOM 1372 C CA . ILE A 1 167 ? -11.603 0.300 -8.383 1.00 79.50 167 ILE A CA 1
ATOM 1373 C C . ILE A 1 167 ? -12.735 -0.508 -9.023 1.00 79.50 167 ILE A C 1
ATOM 1375 O O . ILE A 1 167 ? -13.497 0.032 -9.822 1.00 79.50 167 ILE A O 1
ATOM 1379 N N . GLU A 1 168 ? -12.853 -1.785 -8.656 1.00 76.44 168 GLU A N 1
ATOM 1380 C CA . GLU A 1 168 ? -13.886 -2.691 -9.160 1.00 76.44 168 GLU A CA 1
ATOM 1381 C C . GLU A 1 168 ? -15.262 -2.464 -8.529 1.00 76.44 168 GLU A C 1
ATOM 1383 O O . GLU A 1 168 ? -16.246 -2.842 -9.149 1.00 76.44 168 GLU A O 1
ATOM 1388 N N . LEU A 1 169 ? -15.363 -1.842 -7.346 1.00 73.56 169 LEU A N 1
ATOM 1389 C CA . LEU A 1 169 ? -16.632 -1.679 -6.617 1.00 73.56 169 LEU A CA 1
ATOM 1390 C C . LEU A 1 169 ? -17.834 -1.274 -7.496 1.00 73.56 169 LEU A C 1
ATOM 1392 O O . LEU A 1 169 ? -18.855 -1.955 -7.422 1.00 73.56 169 LEU A O 1
ATOM 1396 N N . PRO A 1 170 ? -17.760 -0.221 -8.339 1.00 70.25 170 PRO A N 1
ATOM 1397 C CA . PRO A 1 170 ? -18.901 0.209 -9.147 1.00 70.25 170 PRO A CA 1
ATOM 1398 C C . PRO A 1 170 ? -19.134 -0.638 -10.411 1.00 70.25 170 PRO A C 1
ATOM 1400 O O . PRO A 1 170 ? -20.071 -0.354 -11.158 1.00 70.25 170 PRO A O 1
ATOM 1403 N N . TYR A 1 171 ? -18.294 -1.638 -10.689 1.00 74.44 171 TYR A N 1
ATOM 1404 C CA . TYR A 1 171 ? -18.320 -2.419 -11.921 1.00 74.44 171 TYR A CA 1
ATOM 1405 C C . TYR A 1 171 ? -18.532 -3.910 -11.638 1.00 74.44 171 TYR A C 1
ATOM 1407 O O . TYR A 1 171 ? -17.804 -4.535 -10.873 1.00 74.44 171 TYR A O 1
ATOM 1415 N N . ASP A 1 172 ? -19.474 -4.529 -12.347 1.00 74.38 172 ASP A N 1
ATOM 1416 C CA . ASP A 1 172 ? -19.569 -5.991 -12.418 1.00 74.38 172 ASP A CA 1
ATOM 1417 C C . ASP A 1 172 ? -18.716 -6.497 -13.592 1.00 74.38 172 ASP A C 1
ATOM 1419 O O . ASP A 1 172 ? -19.220 -6.869 -14.655 1.00 74.38 172 ASP A O 1
ATOM 1423 N N . LEU A 1 173 ? -17.388 -6.384 -13.454 1.00 81.94 173 LEU A N 1
ATOM 1424 C CA . LEU A 1 173 ? -16.466 -6.785 -14.516 1.00 81.94 173 LEU A CA 1
ATOM 1425 C C . LEU A 1 173 ? -16.542 -8.305 -14.744 1.00 81.94 173 LEU A C 1
ATOM 1427 O O . LEU A 1 173 ? -16.369 -9.080 -13.797 1.00 81.94 173 LEU A O 1
ATOM 1431 N N . PRO A 1 174 ? -16.717 -8.766 -15.998 1.00 86.44 174 PRO A N 1
ATOM 1432 C CA . PRO A 1 174 ? -16.696 -10.188 -16.295 1.00 86.44 174 PRO A CA 1
ATOM 1433 C C . PRO A 1 174 ? -15.360 -10.834 -15.924 1.00 86.44 174 PRO A C 1
ATOM 1435 O O . PRO A 1 174 ? -14.288 -10.274 -16.166 1.00 86.44 174 PRO A O 1
ATOM 1438 N N . ALA A 1 175 ? -15.412 -12.076 -15.439 1.00 84.12 175 ALA A N 1
ATOM 1439 C CA . ALA A 1 175 ? -14.221 -12.816 -15.023 1.00 84.12 175 ALA A CA 1
ATOM 1440 C C . ALA A 1 175 ? -13.157 -12.936 -16.131 1.00 84.12 175 ALA A C 1
ATOM 1442 O O . ALA A 1 175 ? -11.972 -12.973 -15.825 1.00 84.12 175 ALA A O 1
ATOM 1443 N N . TYR A 1 176 ? -13.546 -12.976 -17.410 1.00 89.94 176 TYR A N 1
ATOM 1444 C CA . TYR A 1 176 ? -12.585 -13.041 -18.517 1.00 89.94 176 TYR A CA 1
ATOM 1445 C C . TYR A 1 176 ? -11.787 -11.740 -18.705 1.00 89.94 176 TYR A C 1
ATOM 1447 O O . TYR A 1 176 ? -10.692 -11.791 -19.253 1.00 89.94 176 TYR A O 1
ATOM 1455 N N . VAL A 1 177 ? -12.316 -10.592 -18.260 1.00 89.75 177 VAL A N 1
ATOM 1456 C CA . VAL A 1 177 ? -11.604 -9.304 -18.269 1.00 89.75 177 VAL A CA 1
ATOM 1457 C C . VAL A 1 177 ? -10.615 -9.274 -17.114 1.00 89.75 177 VAL A C 1
ATOM 1459 O O . VAL A 1 177 ? -9.426 -9.063 -17.332 1.00 89.75 177 VAL A O 1
ATOM 1462 N N . VAL A 1 178 ? -11.096 -9.550 -15.898 1.00 85.00 178 VAL A N 1
ATOM 1463 C CA . VAL A 1 178 ? -10.269 -9.533 -14.682 1.00 85.00 178 VAL A CA 1
ATOM 1464 C C . VAL A 1 178 ? -9.135 -10.554 -14.783 1.00 85.00 178 VAL A C 1
ATOM 1466 O O . VAL A 1 178 ? -7.989 -10.234 -14.492 1.00 85.00 178 VAL A O 1
ATOM 1469 N N . ASN A 1 179 ? -9.424 -11.767 -15.263 1.00 88.00 179 ASN A N 1
ATOM 1470 C CA . ASN A 1 179 ? -8.439 -12.844 -15.390 1.00 88.00 179 ASN A CA 1
ATOM 1471 C C . ASN A 1 179 ? -7.652 -12.807 -16.708 1.00 88.00 179 ASN A C 1
ATOM 1473 O O . ASN A 1 179 ? -6.899 -13.742 -16.987 1.00 88.00 179 ASN A O 1
ATOM 1477 N N . HIS A 1 180 ? -7.821 -11.776 -17.542 1.00 94.88 180 HIS A N 1
ATOM 1478 C CA . HIS A 1 180 ? -7.033 -11.660 -18.762 1.00 94.88 180 HIS A CA 1
ATOM 1479 C C . HIS A 1 180 ? -5.540 -11.548 -18.392 1.00 94.88 180 HIS A C 1
ATOM 1481 O O . HIS A 1 180 ? -5.205 -10.701 -17.560 1.00 94.88 180 HIS A O 1
ATOM 1487 N N . PRO A 1 181 ? -4.624 -12.325 -19.006 1.00 95.31 181 PRO A N 1
ATOM 1488 C CA . PRO A 1 181 ? -3.210 -12.342 -18.615 1.00 95.31 181 PRO A CA 1
ATOM 1489 C C . PRO A 1 181 ? -2.568 -10.951 -18.561 1.00 95.31 181 PRO A C 1
ATOM 1491 O O . PRO A 1 181 ? -1.924 -10.608 -17.581 1.00 95.31 181 PRO A O 1
ATOM 1494 N N . VAL A 1 182 ? -2.856 -10.098 -19.551 1.00 95.25 182 VAL A N 1
ATOM 1495 C CA . VAL A 1 182 ? -2.359 -8.707 -19.590 1.00 95.25 182 VAL A CA 1
ATOM 1496 C C . VAL A 1 182 ? -2.866 -7.862 -18.413 1.00 95.25 182 VAL A C 1
ATOM 1498 O O . VAL A 1 182 ? -2.132 -7.021 -17.909 1.00 95.25 182 VAL A O 1
ATOM 1501 N N . VAL A 1 183 ? -4.104 -8.076 -17.954 1.00 90.75 183 VAL A N 1
ATOM 1502 C CA . VAL A 1 183 ? -4.669 -7.342 -16.807 1.00 90.75 183 VAL A CA 1
ATOM 1503 C C . VAL A 1 183 ? -4.027 -7.819 -15.506 1.00 90.75 183 VAL A C 1
ATOM 1505 O O . VAL A 1 183 ? -3.672 -7.000 -14.663 1.00 90.75 183 VAL A O 1
ATOM 1508 N N . GLN A 1 184 ? -3.813 -9.129 -15.368 1.00 89.94 184 GLN A N 1
ATOM 1509 C CA . GLN A 1 184 ? -3.105 -9.713 -14.226 1.00 89.94 184 GLN A CA 1
ATOM 1510 C C . GLN A 1 184 ? -1.645 -9.244 -14.163 1.00 89.94 184 GLN A C 1
ATOM 1512 O O . GLN A 1 184 ? -1.171 -8.852 -13.095 1.00 89.94 184 GLN A O 1
ATOM 1517 N N . ASP A 1 185 ? -0.952 -9.212 -15.303 1.00 90.69 185 ASP A N 1
ATOM 1518 C CA . ASP A 1 185 ? 0.414 -8.700 -15.397 1.00 90.69 185 ASP A CA 1
ATOM 1519 C C . ASP A 1 185 ? 0.486 -7.210 -15.080 1.00 90.69 185 ASP A C 1
ATOM 1521 O O . ASP A 1 185 ? 1.347 -6.800 -14.304 1.00 90.69 185 ASP A O 1
ATOM 1525 N N . LEU A 1 186 ? -0.444 -6.405 -15.601 1.00 89.81 186 LEU A N 1
ATOM 1526 C CA . LEU A 1 186 ? -0.530 -4.986 -15.266 1.00 89.81 186 LEU A CA 1
ATOM 1527 C C . LEU A 1 186 ? -0.742 -4.788 -13.760 1.00 89.81 186 LEU A C 1
ATOM 1529 O O . LEU A 1 186 ? 0.002 -4.042 -13.134 1.00 89.81 186 LEU A O 1
ATOM 1533 N N . ALA A 1 187 ? -1.694 -5.503 -13.156 1.00 87.62 187 ALA A N 1
ATOM 1534 C CA . ALA A 1 187 ? -1.959 -5.430 -11.722 1.00 87.62 187 ALA A CA 1
ATOM 1535 C C . ALA A 1 187 ? -0.746 -5.862 -10.877 1.00 87.62 187 ALA A C 1
ATOM 1537 O O . ALA A 1 187 ? -0.477 -5.283 -9.822 1.00 87.62 187 ALA A O 1
ATOM 1538 N N . ARG A 1 188 ? 0.005 -6.876 -11.320 1.00 88.69 188 ARG A N 1
ATOM 1539 C CA . ARG A 1 188 ? 1.250 -7.297 -10.667 1.00 88.69 188 ARG A CA 1
ATOM 1540 C C . ARG A 1 188 ? 2.327 -6.218 -10.777 1.00 88.69 188 ARG A C 1
ATOM 1542 O O . ARG A 1 188 ? 2.911 -5.868 -9.761 1.00 88.69 188 ARG A O 1
ATOM 1549 N N . LEU A 1 189 ? 2.559 -5.672 -11.969 1.00 87.88 189 LEU A N 1
ATOM 1550 C CA . LEU A 1 189 ? 3.578 -4.645 -12.207 1.00 87.88 189 LEU A CA 1
ATOM 1551 C C . LEU A 1 189 ? 3.264 -3.340 -11.469 1.00 87.88 189 LEU A C 1
ATOM 1553 O O . LEU A 1 189 ? 4.150 -2.774 -10.839 1.00 87.88 189 LEU A O 1
ATOM 1557 N N . SER A 1 190 ? 2.006 -2.892 -11.480 1.00 88.81 190 SER A N 1
ATOM 1558 C CA . SER A 1 190 ? 1.576 -1.716 -10.715 1.00 88.81 190 SER A CA 1
ATOM 1559 C C . SER A 1 190 ? 1.807 -1.898 -9.217 1.00 88.81 190 SER A C 1
ATOM 1561 O O . SER A 1 190 ? 2.203 -0.962 -8.535 1.00 88.81 190 SER A O 1
ATOM 1563 N N . ARG A 1 191 ? 1.591 -3.107 -8.697 1.00 87.69 191 ARG A N 1
ATOM 1564 C CA . ARG A 1 191 ? 1.866 -3.422 -7.297 1.00 87.69 191 ARG A CA 1
ATOM 1565 C C . ARG A 1 191 ? 3.355 -3.434 -6.989 1.00 87.69 191 ARG A C 1
ATOM 1567 O O . ARG A 1 191 ? 3.739 -2.877 -5.972 1.00 87.69 191 ARG A O 1
ATOM 1574 N N . ASP A 1 192 ? 4.164 -4.048 -7.848 1.00 88.81 192 ASP A N 1
ATOM 1575 C CA . ASP A 1 192 ? 5.619 -4.068 -7.687 1.00 88.81 192 ASP A CA 1
ATOM 1576 C C . ASP A 1 192 ? 6.170 -2.632 -7.667 1.00 88.81 192 ASP A C 1
ATOM 1578 O O . ASP A 1 192 ? 6.981 -2.310 -6.809 1.00 88.81 192 ASP A O 1
ATOM 1582 N N . LEU A 1 193 ? 5.651 -1.737 -8.515 1.00 87.62 193 LEU A N 1
A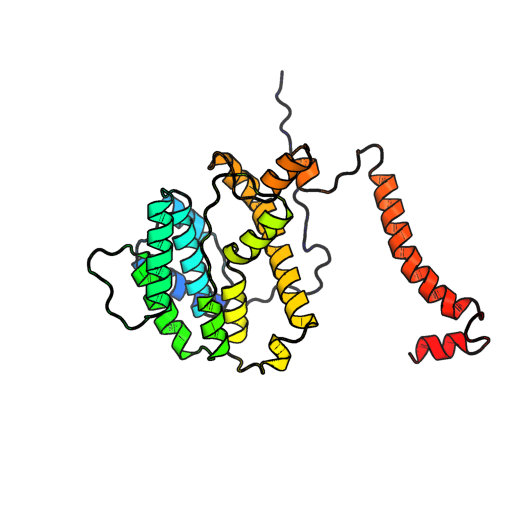TOM 1583 C CA . LEU A 1 1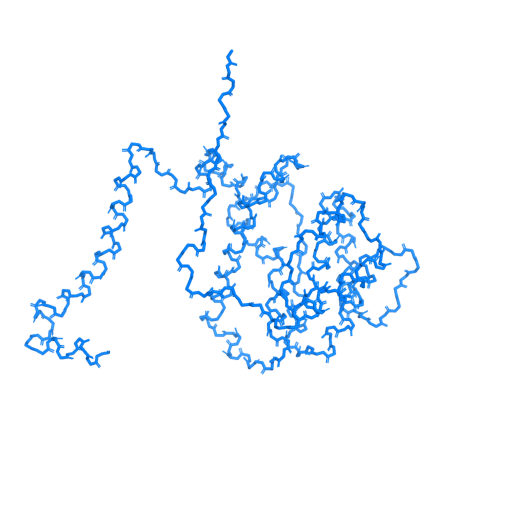93 ? 6.008 -0.315 -8.494 1.00 87.62 193 LEU A CA 1
ATOM 1584 C C . LEU A 1 193 ? 5.620 0.374 -7.175 1.00 87.62 193 LEU A C 1
ATOM 1586 O O . LEU A 1 193 ? 6.444 1.063 -6.587 1.00 87.62 193 LEU A O 1
ATOM 1590 N N . ILE A 1 194 ? 4.406 0.135 -6.666 1.00 88.06 194 ILE A N 1
ATOM 1591 C CA . ILE A 1 194 ? 3.958 0.685 -5.373 1.00 88.06 194 ILE A CA 1
ATOM 1592 C C . ILE A 1 194 ? 4.825 0.172 -4.213 1.00 88.06 194 ILE A C 1
ATOM 1594 O O . ILE A 1 194 ? 5.110 0.930 -3.290 1.00 88.06 194 ILE A O 1
ATOM 1598 N N . ILE A 1 195 ? 5.243 -1.098 -4.251 1.00 89.75 195 ILE A N 1
ATOM 1599 C CA . ILE A 1 195 ? 6.173 -1.667 -3.265 1.00 89.75 195 ILE A CA 1
ATOM 1600 C C . ILE A 1 195 ? 7.502 -0.919 -3.307 1.00 89.75 195 ILE A C 1
ATOM 1602 O O . ILE A 1 195 ? 7.973 -0.481 -2.266 1.00 89.75 195 ILE A O 1
ATOM 1606 N N . LEU A 1 196 ? 8.083 -0.753 -4.500 1.00 88.69 196 LEU A N 1
ATOM 1607 C CA . LEU A 1 196 ? 9.361 -0.062 -4.672 1.00 88.69 196 LEU A CA 1
ATOM 1608 C C . LEU A 1 196 ? 9.292 1.377 -4.157 1.00 88.69 196 LEU A C 1
ATOM 1610 O O . LEU A 1 196 ? 10.153 1.785 -3.383 1.00 88.69 196 LEU A O 1
ATOM 1614 N N . ASP A 1 197 ? 8.252 2.119 -4.538 1.00 87.25 197 ASP A N 1
ATOM 1615 C CA . ASP A 1 197 ? 8.046 3.494 -4.082 1.00 87.25 197 ASP A CA 1
ATOM 1616 C C . ASP A 1 197 ? 7.910 3.562 -2.565 1.00 87.25 197 ASP A C 1
ATOM 1618 O O . ASP A 1 197 ? 8.556 4.387 -1.921 1.00 87.25 197 ASP A O 1
ATOM 1622 N N . ASN A 1 198 ? 7.078 2.692 -1.984 1.00 89.25 198 ASN A N 1
ATOM 1623 C CA . ASN A 1 198 ? 6.876 2.671 -0.545 1.00 89.25 198 ASN A CA 1
ATOM 1624 C C . ASN A 1 198 ? 8.188 2.379 0.177 1.00 89.25 198 ASN A C 1
ATOM 1626 O O . ASN A 1 198 ? 8.599 3.202 0.984 1.00 89.25 198 ASN A O 1
ATOM 1630 N N . ASP A 1 199 ? 8.863 1.288 -0.178 1.00 91.75 199 ASP A N 1
ATOM 1631 C CA . ASP A 1 199 ? 10.076 0.836 0.491 1.00 91.75 199 ASP A CA 1
ATOM 1632 C C . ASP A 1 199 ? 11.211 1.869 0.366 1.00 91.75 199 ASP A C 1
ATOM 1634 O O . ASP A 1 199 ? 11.893 2.144 1.351 1.00 91.75 199 ASP A O 1
ATOM 1638 N N . ILE A 1 200 ? 11.380 2.515 -0.796 1.00 87.56 200 ILE A N 1
ATOM 1639 C CA . ILE A 1 200 ? 12.367 3.594 -0.988 1.00 87.56 200 ILE A CA 1
ATOM 1640 C C . ILE A 1 200 ? 12.045 4.803 -0.096 1.00 87.56 200 ILE A C 1
ATOM 1642 O O . ILE A 1 200 ? 12.936 5.356 0.554 1.00 87.56 200 ILE A O 1
ATOM 1646 N N . LEU A 1 201 ? 10.781 5.238 -0.068 1.00 86.38 201 LEU A N 1
ATOM 1647 C CA . LEU A 1 201 ? 10.359 6.443 0.652 1.00 86.38 201 LEU A CA 1
ATOM 1648 C C . LEU A 1 201 ? 10.284 6.230 2.168 1.00 86.38 201 LEU A C 1
ATOM 1650 O O . LEU A 1 201 ? 10.541 7.160 2.938 1.00 86.38 201 LEU A O 1
ATOM 1654 N N . SER A 1 202 ? 9.928 5.025 2.605 1.00 86.94 202 SER A N 1
ATOM 1655 C CA . SER A 1 202 ? 9.755 4.675 4.011 1.00 86.94 202 SER A CA 1
ATOM 1656 C C . SER A 1 202 ? 11.051 4.215 4.673 1.00 86.94 202 SER A C 1
ATOM 1658 O O . SER A 1 202 ? 11.150 4.315 5.897 1.00 86.94 202 SER A O 1
ATOM 1660 N N . TYR A 1 203 ? 12.069 3.803 3.905 1.00 88.94 203 TYR A N 1
ATOM 1661 C CA . TYR A 1 203 ? 13.295 3.197 4.438 1.00 88.94 203 TYR A CA 1
ATOM 1662 C C . TYR A 1 203 ? 13.923 3.990 5.588 1.00 88.94 203 TYR A C 1
ATOM 1664 O O . TYR A 1 203 ? 14.289 3.425 6.614 1.00 88.94 203 TYR A O 1
ATOM 1672 N N . ASN A 1 204 ? 14.028 5.318 5.458 1.00 86.38 204 ASN A N 1
ATOM 1673 C CA . ASN A 1 204 ? 14.642 6.143 6.501 1.00 86.38 204 ASN A CA 1
ATOM 1674 C C . ASN A 1 204 ? 13.829 6.175 7.807 1.00 86.38 204 ASN A C 1
ATOM 1676 O O . ASN A 1 204 ? 14.409 6.284 8.884 1.00 86.38 204 ASN A O 1
ATOM 1680 N N . LYS A 1 205 ? 12.498 6.075 7.719 1.00 84.00 205 LYS A N 1
ATOM 1681 C CA . LYS A 1 205 ? 11.622 5.940 8.891 1.00 84.00 205 LYS A CA 1
ATOM 1682 C C . LYS A 1 205 ? 11.792 4.552 9.515 1.00 84.00 205 LYS A C 1
ATOM 1684 O O . LYS A 1 205 ? 11.960 4.451 10.728 1.00 84.00 205 LYS A O 1
ATOM 1689 N N . GLU A 1 206 ? 11.749 3.507 8.695 1.00 85.62 206 GLU A N 1
ATOM 1690 C CA . GLU A 1 206 ? 11.748 2.113 9.151 1.00 85.62 206 GLU A CA 1
ATOM 1691 C C . GLU A 1 206 ? 13.096 1.718 9.772 1.00 85.62 206 GLU A C 1
ATOM 1693 O O . GLU A 1 206 ? 13.123 1.241 10.902 1.00 85.62 206 GLU A O 1
ATOM 1698 N N . GLN A 1 207 ? 14.231 2.046 9.136 1.00 86.38 207 GLN A N 1
ATOM 1699 C CA . GLN A 1 207 ? 15.570 1.775 9.697 1.00 86.38 207 GLN A CA 1
ATOM 1700 C C . GLN A 1 207 ? 15.829 2.469 11.042 1.00 86.38 207 GLN A C 1
ATOM 1702 O O . GLN A 1 207 ? 16.673 2.030 11.816 1.00 86.38 207 GLN A O 1
ATOM 1707 N N . ALA A 1 208 ? 15.150 3.590 11.300 1.00 84.12 208 ALA A N 1
ATOM 1708 C CA . ALA A 1 208 ? 15.295 4.335 12.545 1.00 84.12 208 ALA A CA 1
ATOM 1709 C C . ALA A 1 208 ? 14.433 3.757 13.678 1.00 84.12 208 ALA A C 1
ATOM 1711 O O . ALA A 1 208 ? 14.670 4.081 14.842 1.00 84.12 208 ALA A O 1
ATOM 1712 N N . SER A 1 209 ? 13.427 2.945 13.340 1.00 75.31 209 SER A N 1
ATOM 1713 C CA . SER A 1 209 ? 12.396 2.471 14.270 1.00 75.31 209 SER A CA 1
ATOM 1714 C C . SER A 1 209 ? 12.490 0.968 14.549 1.00 75.31 209 SER A C 1
ATOM 1716 O O . SER A 1 209 ? 12.091 0.526 15.625 1.00 75.31 209 SER A O 1
ATOM 1718 N N . GLU A 1 210 ? 13.026 0.187 13.610 1.00 76.19 210 GLU A N 1
ATOM 1719 C CA . GLU A 1 210 ? 13.068 -1.276 13.647 1.00 76.19 210 GLU A CA 1
ATOM 1720 C C . GLU A 1 210 ? 14.510 -1.799 13.693 1.00 76.19 210 GLU A C 1
ATOM 1722 O O . GLU A 1 210 ? 15.409 -1.243 13.065 1.00 76.19 210 GLU A O 1
ATOM 1727 N N . GLU A 1 211 ? 14.738 -2.911 14.402 1.00 74.12 211 GLU A N 1
ATOM 1728 C CA . GLU A 1 211 ? 16.052 -3.576 14.420 1.00 74.12 211 GLU A CA 1
ATOM 1729 C C . GLU A 1 211 ? 16.384 -4.216 13.060 1.00 74.12 211 GLU A C 1
ATOM 1731 O O . GLU A 1 211 ? 17.522 -4.151 12.598 1.00 74.12 211 GLU A O 1
ATOM 1736 N N . ILE A 1 212 ? 15.380 -4.814 12.406 1.00 80.06 212 ILE A N 1
ATOM 1737 C CA . ILE A 1 212 ? 15.480 -5.387 11.059 1.00 80.06 212 ILE A CA 1
ATOM 1738 C C . ILE A 1 212 ? 14.253 -4.932 10.256 1.00 80.06 212 ILE A C 1
ATOM 1740 O O . ILE A 1 212 ? 13.210 -5.582 10.344 1.00 80.06 212 ILE A O 1
ATOM 1744 N N . PRO A 1 213 ? 14.365 -3.847 9.467 1.00 81.81 213 PRO A N 1
ATOM 1745 C CA . PRO A 1 213 ? 13.244 -3.318 8.699 1.00 81.81 213 PRO A CA 1
ATOM 1746 C C . PRO A 1 213 ? 12.679 -4.326 7.700 1.00 81.81 213 PRO A C 1
ATOM 1748 O O . PRO A 1 213 ? 13.444 -4.925 6.931 1.00 81.81 213 PRO A O 1
ATOM 1751 N N . HIS A 1 214 ? 11.351 -4.462 7.632 1.00 85.75 214 HIS A N 1
ATOM 1752 C CA . HIS A 1 214 ? 10.682 -5.231 6.572 1.00 85.75 214 HIS A CA 1
ATOM 1753 C C . HIS A 1 214 ? 10.645 -4.463 5.237 1.00 85.75 214 HIS A C 1
ATOM 1755 O O . HIS A 1 214 ? 9.587 -4.201 4.666 1.00 85.75 214 HIS A O 1
ATOM 1761 N N . ASN A 1 215 ? 11.821 -4.155 4.696 1.00 90.88 215 ASN A N 1
ATOM 1762 C CA . ASN A 1 215 ? 12.004 -3.244 3.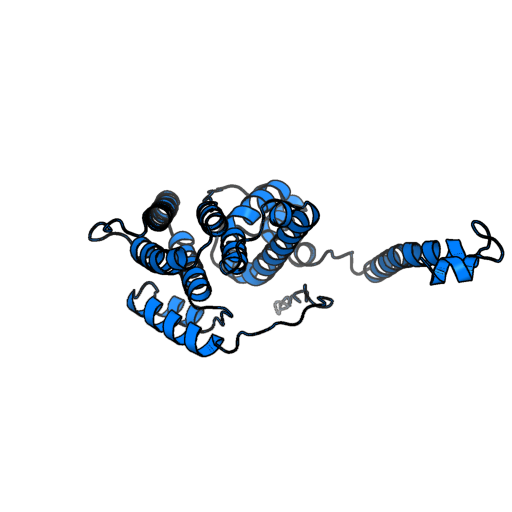571 1.00 90.88 215 ASN A CA 1
ATOM 1763 C C . ASN A 1 215 ? 12.898 -3.863 2.488 1.00 90.88 215 ASN A C 1
ATOM 1765 O O . ASN A 1 215 ? 13.947 -4.429 2.817 1.00 90.88 215 ASN A O 1
ATOM 1769 N N . LEU A 1 216 ? 12.539 -3.732 1.205 1.00 92.31 216 LEU A N 1
ATOM 1770 C CA . LEU A 1 216 ? 13.347 -4.272 0.109 1.00 92.31 216 LEU A CA 1
ATOM 1771 C C . LEU A 1 216 ? 14.786 -3.744 0.126 1.00 92.31 216 LEU A C 1
ATOM 1773 O O . LEU A 1 216 ? 15.703 -4.505 -0.174 1.00 92.31 216 LEU A O 1
ATOM 1777 N N . ILE A 1 217 ? 15.005 -2.486 0.512 1.00 91.25 217 ILE A N 1
ATOM 1778 C CA . ILE A 1 217 ? 16.343 -1.887 0.580 1.00 91.25 217 ILE A CA 1
ATOM 1779 C C . ILE A 1 217 ? 17.231 -2.645 1.575 1.00 91.25 217 ILE A C 1
ATOM 1781 O O . ILE A 1 217 ? 18.361 -2.996 1.234 1.00 91.25 217 ILE A O 1
ATOM 1785 N N . THR A 1 218 ? 16.706 -3.000 2.753 1.00 91.56 218 THR A N 1
ATOM 1786 C CA . THR A 1 218 ? 17.413 -3.849 3.730 1.00 91.56 218 THR A CA 1
ATOM 1787 C C . THR A 1 218 ? 17.769 -5.204 3.127 1.00 91.56 218 THR A C 1
ATOM 1789 O O . THR A 1 218 ? 18.893 -5.685 3.284 1.00 91.56 218 THR A O 1
ATOM 1792 N N . VAL A 1 219 ? 16.819 -5.824 2.418 1.00 91.88 219 VAL A N 1
ATOM 1793 C CA . VAL A 1 219 ? 17.025 -7.136 1.791 1.00 91.88 219 VAL A CA 1
ATOM 1794 C C . VAL A 1 219 ? 18.111 -7.069 0.715 1.00 91.88 219 VAL A C 1
ATOM 1796 O O . VAL A 1 219 ? 19.006 -7.913 0.701 1.00 91.88 219 VAL A O 1
ATOM 1799 N N . VAL A 1 220 ? 18.072 -6.063 -0.160 1.00 90.38 220 VAL A N 1
ATOM 1800 C CA . VAL A 1 220 ? 19.058 -5.875 -1.234 1.00 90.38 220 VAL A CA 1
ATOM 1801 C C . VAL A 1 220 ? 20.444 -5.615 -0.653 1.00 90.38 220 VAL A C 1
ATOM 1803 O O . VAL A 1 220 ? 21.386 -6.304 -1.032 1.00 90.38 220 VAL A O 1
ATOM 1806 N N . MET A 1 221 ? 20.575 -4.711 0.322 1.00 89.25 221 MET A N 1
ATOM 1807 C CA . MET A 1 221 ? 21.858 -4.455 0.988 1.00 89.25 221 MET A CA 1
ATOM 1808 C C . MET A 1 221 ? 22.443 -5.727 1.617 1.00 89.25 221 MET A C 1
ATOM 1810 O O . MET A 1 221 ? 23.646 -5.970 1.520 1.00 89.25 221 MET A O 1
ATOM 1814 N N . TYR A 1 222 ? 21.596 -6.565 2.225 1.00 90.44 222 TYR A N 1
ATOM 1815 C CA . TYR A 1 222 ? 22.022 -7.823 2.833 1.00 90.44 222 TYR A CA 1
ATOM 1816 C C . TYR A 1 222 ? 22.478 -8.865 1.800 1.00 90.44 222 TYR A C 1
ATOM 1818 O O . TYR A 1 222 ? 23.523 -9.482 1.984 1.00 90.44 222 TYR A O 1
ATOM 1826 N N . TYR A 1 223 ? 21.730 -9.088 0.718 1.00 88.12 223 TYR A N 1
ATOM 1827 C CA . TYR A 1 223 ? 22.066 -10.143 -0.251 1.00 88.12 223 TYR A CA 1
ATOM 1828 C C . TYR A 1 223 ? 23.124 -9.722 -1.272 1.00 88.12 223 TYR A C 1
ATOM 1830 O O . TYR A 1 223 ? 23.990 -10.528 -1.606 1.00 88.12 223 TYR A O 1
ATOM 1838 N N . GLU A 1 224 ? 23.091 -8.469 -1.722 1.00 84.25 224 GLU A N 1
ATOM 1839 C CA . GLU A 1 224 ? 24.033 -7.928 -2.710 1.00 84.25 224 GLU A CA 1
ATOM 1840 C C . GLU A 1 224 ? 25.293 -7.334 -2.060 1.00 84.25 224 GLU A C 1
ATOM 1842 O O . GLU A 1 224 ? 26.206 -6.902 -2.761 1.00 84.25 224 GLU A O 1
ATOM 1847 N N . GLN A 1 225 ? 25.363 -7.315 -0.719 1.00 84.06 225 GLN A N 1
ATOM 1848 C CA . GLN A 1 225 ? 26.492 -6.774 0.053 1.00 84.06 225 GLN A CA 1
ATOM 1849 C C . GLN A 1 225 ? 26.847 -5.338 -0.369 1.00 84.06 225 GLN A C 1
ATOM 1851 O O . GLN A 1 225 ? 28.017 -4.969 -0.498 1.00 84.06 225 GLN A O 1
ATOM 1856 N N . CYS A 1 226 ? 25.814 -4.529 -0.606 1.00 79.88 226 CYS A N 1
ATOM 1857 C CA . CYS A 1 226 ? 25.928 -3.183 -1.144 1.00 79.88 226 CYS A CA 1
ATOM 1858 C C . CYS A 1 226 ? 25.494 -2.124 -0.120 1.00 79.88 226 CYS A C 1
ATOM 1860 O O . CYS A 1 226 ? 24.860 -2.415 0.897 1.00 79.88 226 CYS A O 1
ATOM 1862 N N . ASN A 1 227 ? 25.880 -0.872 -0.360 1.00 82.44 227 ASN A N 1
ATOM 1863 C CA . ASN A 1 227 ? 25.456 0.248 0.474 1.00 82.44 227 ASN A CA 1
ATOM 1864 C C . ASN A 1 227 ? 24.060 0.765 0.069 1.00 82.44 227 ASN A C 1
ATOM 1866 O O . ASN A 1 227 ? 23.519 0.405 -0.974 1.00 82.44 227 ASN A O 1
ATOM 1870 N N . LEU A 1 228 ? 23.497 1.666 0.880 1.00 81.81 228 LEU A N 1
ATOM 1871 C CA . LEU A 1 228 ? 22.167 2.243 0.655 1.00 81.81 228 LEU A CA 1
ATOM 1872 C C . LEU A 1 228 ? 21.999 2.880 -0.735 1.00 81.81 228 LEU A C 1
ATOM 1874 O O . LEU A 1 228 ? 20.957 2.735 -1.367 1.00 81.81 228 LEU A O 1
ATOM 1878 N N . TYR A 1 229 ? 23.028 3.571 -1.224 1.00 75.75 229 TYR A N 1
ATOM 1879 C CA . TYR A 1 229 ? 22.981 4.229 -2.528 1.00 75.75 229 TYR A CA 1
ATOM 1880 C C . TYR A 1 229 ? 22.871 3.206 -3.667 1.00 75.75 229 TYR A C 1
ATOM 1882 O O . TYR A 1 229 ? 22.020 3.354 -4.540 1.00 75.75 229 TYR A O 1
ATOM 1890 N N . GLN A 1 230 ? 23.664 2.134 -3.592 1.00 76.81 230 GLN A N 1
ATOM 1891 C CA . GLN A 1 230 ? 23.647 1.019 -4.544 1.00 76.81 230 GLN A CA 1
ATOM 1892 C C . GLN A 1 230 ? 22.345 0.204 -4.498 1.00 76.81 230 GLN A C 1
ATOM 1894 O O . GLN A 1 230 ? 21.980 -0.420 -5.490 1.00 76.81 230 GLN A O 1
ATOM 1899 N N . ALA A 1 231 ? 21.655 0.186 -3.354 1.00 82.81 231 ALA A N 1
ATOM 1900 C CA . ALA A 1 231 ? 20.380 -0.509 -3.200 1.00 82.81 231 ALA A CA 1
ATOM 1901 C C . ALA A 1 231 ? 19.183 0.286 -3.757 1.00 82.81 231 ALA A C 1
ATOM 1903 O O . ALA A 1 231 ? 18.241 -0.318 -4.263 1.00 82.81 231 ALA A O 1
ATOM 1904 N N . ILE A 1 232 ? 19.206 1.624 -3.674 1.00 75.94 232 ILE A N 1
ATOM 1905 C CA . ILE A 1 232 ? 18.116 2.499 -4.158 1.00 75.94 232 ILE A CA 1
ATOM 1906 C C . ILE A 1 232 ? 18.232 2.766 -5.661 1.00 75.94 232 ILE A C 1
ATOM 1908 O O . ILE A 1 232 ? 17.227 2.832 -6.369 1.00 75.94 232 ILE A O 1
ATOM 1912 N N . ILE A 1 233 ? 19.452 2.956 -6.155 1.00 64.56 233 ILE A N 1
ATOM 1913 C CA . ILE A 1 233 ? 19.730 3.232 -7.561 1.00 64.56 233 ILE A CA 1
ATOM 1914 C C . ILE A 1 233 ? 20.653 2.112 -8.038 1.00 64.56 233 ILE A C 1
ATOM 1916 O O . ILE A 1 233 ? 21.670 1.886 -7.385 1.00 64.56 233 ILE A O 1
ATOM 1920 N N . PRO A 1 234 ? 20.376 1.433 -9.169 1.00 55.00 234 PRO A N 1
ATOM 1921 C CA . PRO A 1 234 ? 21.366 0.578 -9.806 1.00 55.00 234 PRO A CA 1
ATOM 1922 C C . PRO A 1 234 ? 22.544 1.460 -10.225 1.00 55.00 234 PRO A C 1
ATOM 1924 O O . PRO A 1 234 ? 22.558 2.061 -11.298 1.00 55.00 234 PRO A O 1
ATOM 1927 N N . THR A 1 235 ? 23.509 1.624 -9.329 1.00 52.66 235 THR A N 1
ATOM 1928 C CA . THR A 1 235 ? 24.665 2.466 -9.584 1.00 52.66 235 THR A CA 1
ATOM 1929 C C . THR A 1 235 ? 25.754 1.571 -10.095 1.00 52.66 235 THR A C 1
ATOM 1931 O O . THR A 1 235 ? 26.384 0.812 -9.359 1.00 52.66 235 THR A O 1
ATOM 1934 N N . TRP A 1 236 ? 25.977 1.702 -11.387 1.00 56.44 236 TRP A N 1
ATOM 1935 C CA . TRP A 1 236 ? 27.295 1.555 -11.955 1.00 56.44 236 TRP A CA 1
ATOM 1936 C C . TRP A 1 236 ? 28.287 2.384 -11.135 1.00 56.44 236 TRP A C 1
ATOM 1938 O O . TRP A 1 236 ? 27.946 3.463 -10.639 1.00 56.44 236 TRP A O 1
ATOM 1948 N N . ASP A 1 237 ? 29.506 1.875 -10.977 1.00 57.00 237 ASP A N 1
ATOM 1949 C CA . ASP A 1 237 ? 30.600 2.667 -10.418 1.00 57.00 237 ASP A CA 1
ATOM 1950 C C . ASP A 1 237 ? 30.640 4.043 -11.121 1.00 57.00 237 ASP A C 1
ATOM 1952 O O . ASP A 1 237 ? 30.452 4.085 -12.339 1.00 57.00 237 ASP A O 1
ATOM 1956 N N . PRO A 1 238 ? 30.855 5.174 -10.421 1.00 64.19 238 PRO A N 1
ATOM 1957 C CA . PRO A 1 238 ? 30.879 6.488 -11.065 1.00 64.19 238 PRO A CA 1
ATOM 1958 C C . PRO A 1 238 ? 31.855 6.577 -12.246 1.00 64.19 238 PRO A C 1
ATOM 1960 O O . PRO A 1 238 ? 31.614 7.335 -13.179 1.00 64.19 238 PRO A O 1
ATOM 1963 N N . SER A 1 239 ? 32.927 5.775 -12.246 1.00 69.69 239 SER A N 1
ATOM 1964 C CA . SER A 1 239 ? 33.863 5.674 -13.372 1.00 69.69 239 SER A CA 1
ATOM 1965 C C . SER A 1 239 ? 33.277 5.002 -14.620 1.00 69.69 239 SER A C 1
ATOM 1967 O O . SER A 1 239 ? 33.845 5.145 -15.703 1.00 69.69 239 SER A O 1
ATOM 1969 N N . VAL A 1 240 ? 32.154 4.287 -14.496 1.00 71.62 240 VAL A N 1
ATOM 1970 C CA . VAL A 1 240 ? 31.487 3.567 -15.594 1.00 71.62 240 VAL A CA 1
ATOM 1971 C C . VAL A 1 240 ? 30.008 3.926 -15.767 1.00 71.62 240 VAL A C 1
ATOM 1973 O O . VAL A 1 240 ? 29.385 3.420 -16.693 1.00 71.62 240 VAL A O 1
ATOM 1976 N N . ALA A 1 241 ? 29.438 4.799 -14.932 1.00 70.50 241 ALA A N 1
ATOM 1977 C CA . ALA A 1 241 ? 28.017 5.145 -14.975 1.00 70.50 241 ALA A CA 1
ATOM 1978 C C . ALA A 1 241 ? 27.582 5.773 -16.303 1.00 70.50 241 ALA A C 1
ATOM 1980 O O . ALA A 1 241 ? 26.592 5.331 -16.884 1.00 70.50 241 ALA A O 1
ATOM 1981 N N . ASP A 1 242 ? 28.355 6.724 -16.827 1.00 75.12 242 ASP A N 1
ATOM 1982 C CA . ASP A 1 242 ? 28.083 7.321 -18.139 1.00 75.12 242 ASP A CA 1
ATOM 1983 C C . ASP A 1 242 ? 28.181 6.265 -19.248 1.00 75.12 242 ASP A C 1
ATOM 1985 O O . ASP A 1 242 ? 27.278 6.122 -20.065 1.00 75.12 242 ASP A O 1
ATOM 1989 N N . MET A 1 243 ? 29.220 5.426 -19.200 1.00 77.38 243 MET A N 1
ATOM 1990 C CA . MET A 1 243 ? 29.448 4.366 -20.186 1.00 77.38 243 MET A CA 1
ATOM 1991 C C . MET A 1 243 ? 28.329 3.318 -20.186 1.00 77.38 243 MET A C 1
ATOM 1993 O O . MET A 1 243 ? 27.952 2.793 -21.233 1.00 77.38 243 MET A O 1
ATOM 1997 N N . ALA A 1 244 ? 27.793 3.001 -19.012 1.00 70.00 244 ALA A N 1
ATOM 1998 C CA . ALA A 1 244 ? 26.710 2.051 -18.878 1.00 70.00 244 ALA A CA 1
ATOM 1999 C C . ALA A 1 244 ? 25.356 2.631 -19.300 1.00 70.00 244 ALA A C 1
ATOM 2001 O O . ALA A 1 244 ? 24.568 1.921 -19.924 1.00 70.00 244 ALA A O 1
ATOM 2002 N N . ASN A 1 245 ? 25.100 3.911 -19.022 1.00 67.94 245 ASN A N 1
ATOM 2003 C CA . ASN A 1 245 ? 23.921 4.607 -19.533 1.00 67.94 245 ASN A CA 1
ATOM 2004 C C . ASN A 1 245 ? 23.959 4.704 -21.064 1.00 67.94 245 ASN A C 1
ATOM 2006 O O . ASN A 1 245 ? 22.985 4.319 -21.710 1.00 67.94 245 ASN A O 1
ATOM 2010 N N . ASP A 1 246 ? 25.101 5.087 -21.643 1.00 76.62 246 ASP A N 1
ATOM 2011 C CA . ASP A 1 246 ? 25.315 5.104 -23.095 1.00 76.62 246 ASP A CA 1
ATOM 2012 C C . ASP A 1 246 ? 25.097 3.713 -23.710 1.00 76.62 246 ASP A C 1
ATOM 2014 O O . ASP A 1 246 ? 24.490 3.566 -24.774 1.00 76.62 246 ASP A O 1
ATOM 2018 N N . TYR A 1 247 ? 25.563 2.659 -23.034 1.00 77.44 247 TYR A N 1
ATOM 2019 C CA . TYR A 1 247 ? 25.370 1.281 -23.480 1.00 77.44 247 TYR A CA 1
ATOM 2020 C C . TYR A 1 247 ? 23.896 0.853 -23.444 1.00 77.44 247 TYR A C 1
ATOM 2022 O O . TYR A 1 247 ? 23.410 0.241 -24.400 1.00 77.44 247 TYR A O 1
ATOM 2030 N N . LEU A 1 248 ? 23.166 1.189 -22.377 1.00 69.00 248 LEU A N 1
ATOM 2031 C CA . LEU A 1 248 ? 21.733 0.908 -22.255 1.00 69.00 248 LEU A CA 1
ATOM 2032 C C . LEU A 1 248 ? 20.915 1.678 -23.300 1.00 69.00 248 LEU A C 1
ATOM 2034 O O . LEU A 1 248 ? 20.035 1.091 -23.936 1.00 69.00 248 LEU A O 1
ATOM 2038 N N . GLU A 1 249 ? 21.237 2.951 -23.535 1.00 72.88 249 GLU A N 1
ATOM 2039 C CA . GLU A 1 249 ? 20.636 3.746 -24.608 1.00 72.88 249 GLU A CA 1
ATOM 2040 C C . GLU A 1 249 ? 20.951 3.139 -25.982 1.00 72.88 249 GLU A C 1
ATOM 2042 O O . GLU A 1 249 ? 20.061 2.995 -26.822 1.00 72.88 249 GLU A O 1
ATOM 2047 N N . GLY A 1 250 ? 22.187 2.674 -26.184 1.00 78.62 250 GLY A N 1
ATOM 2048 C CA . GLY A 1 250 ? 22.605 1.938 -27.372 1.00 78.62 250 GLY A CA 1
ATOM 2049 C C . GLY A 1 250 ? 21.779 0.671 -27.608 1.00 78.62 250 GLY A C 1
ATOM 2050 O O . GLY A 1 250 ? 21.298 0.458 -28.722 1.00 78.62 250 GLY A O 1
ATOM 2051 N N . ILE A 1 251 ? 21.549 -0.146 -26.574 1.00 71.31 251 ILE A N 1
ATOM 2052 C CA . ILE A 1 251 ? 20.691 -1.341 -26.654 1.00 71.31 251 ILE A CA 1
ATOM 2053 C C . ILE A 1 251 ? 19.250 -0.957 -27.007 1.00 71.31 251 ILE A C 1
ATOM 2055 O O . ILE A 1 251 ? 18.656 -1.555 -27.908 1.00 71.31 251 ILE A O 1
ATOM 2059 N N . ALA A 1 252 ? 18.684 0.039 -26.323 1.00 65.12 252 ALA A N 1
ATOM 2060 C CA . ALA A 1 252 ? 17.315 0.485 -26.564 1.00 65.12 252 ALA A CA 1
ATOM 2061 C C . ALA A 1 252 ? 17.143 1.007 -28.001 1.00 65.12 252 ALA A C 1
ATOM 2063 O O . ALA A 1 252 ? 16.212 0.618 -28.717 1.00 65.12 252 ALA A O 1
ATOM 2064 N N . ASN A 1 253 ? 18.088 1.824 -28.465 1.00 80.12 253 ASN A N 1
ATOM 2065 C CA . ASN A 1 253 ? 18.087 2.357 -29.819 1.00 80.12 253 ASN A CA 1
ATOM 2066 C C . ASN A 1 253 ? 18.343 1.267 -30.870 1.00 80.12 253 ASN A C 1
ATOM 2068 O O . ASN A 1 253 ? 17.805 1.340 -31.975 1.00 80.12 253 ASN A O 1
ATOM 2072 N N . TRP A 1 254 ? 19.096 0.213 -30.541 1.00 79.25 254 TRP A N 1
ATOM 2073 C CA . TRP A 1 254 ? 19.334 -0.908 -31.451 1.00 79.25 254 TRP A CA 1
ATOM 2074 C C . TRP A 1 254 ? 18.036 -1.615 -31.843 1.00 79.25 254 TRP A C 1
ATOM 2076 O O . TRP A 1 254 ? 17.849 -1.958 -33.009 1.00 79.25 254 TRP A O 1
ATOM 2086 N N . VAL A 1 255 ? 17.093 -1.770 -30.909 1.00 75.06 255 VAL A N 1
ATOM 2087 C CA . VAL A 1 255 ? 15.771 -2.350 -31.201 1.00 75.06 255 VAL A CA 1
ATOM 2088 C C . VAL A 1 255 ? 15.012 -1.490 -32.218 1.00 75.06 255 VAL A C 1
ATOM 2090 O O . VAL A 1 255 ? 14.482 -2.012 -33.205 1.00 75.06 255 VAL A O 1
ATOM 2093 N N . ARG A 1 256 ? 14.996 -0.165 -32.020 1.00 73.25 256 ARG A N 1
ATOM 2094 C CA . ARG A 1 256 ? 14.336 0.779 -32.936 1.00 73.25 256 ARG A CA 1
ATOM 2095 C C . ARG A 1 256 ? 15.026 0.832 -34.297 1.00 73.25 256 ARG A C 1
ATOM 2097 O O . ARG A 1 256 ? 14.345 0.790 -35.319 1.00 73.25 256 ARG A O 1
ATOM 2104 N N . SER A 1 257 ? 16.353 0.870 -34.303 1.00 81.69 257 SER A N 1
ATOM 2105 C CA . SER A 1 257 ? 17.185 0.902 -35.508 1.00 81.69 257 SER A CA 1
ATOM 2106 C C . SER A 1 257 ? 17.024 -0.372 -36.330 1.00 81.69 257 SER A C 1
ATOM 2108 O O . SER A 1 257 ? 16.883 -0.304 -37.544 1.00 81.69 257 SER A O 1
ATOM 2110 N N . ASN A 1 258 ? 16.956 -1.536 -35.681 1.00 81.38 258 ASN A N 1
ATOM 2111 C CA . ASN A 1 258 ? 16.720 -2.807 -36.358 1.00 81.38 258 ASN A CA 1
ATOM 2112 C C . ASN A 1 258 ? 15.304 -2.865 -36.957 1.00 81.38 258 ASN A C 1
ATOM 2114 O O . ASN A 1 258 ? 15.127 -3.249 -38.113 1.00 81.38 258 ASN A O 1
ATOM 2118 N N . ASN A 1 259 ? 14.294 -2.379 -36.222 1.00 83.06 259 ASN A N 1
ATOM 2119 C CA . ASN A 1 259 ? 12.943 -2.248 -36.765 1.00 83.06 259 ASN A CA 1
ATOM 2120 C C . ASN A 1 259 ? 12.903 -1.343 -38.001 1.00 83.06 259 ASN A C 1
ATOM 2122 O O . ASN A 1 259 ? 12.327 -1.761 -38.997 1.00 83.06 259 ASN A O 1
ATOM 2126 N N . ALA A 1 260 ? 13.520 -0.158 -37.956 1.00 82.94 260 ALA A N 1
ATOM 2127 C CA . ALA A 1 260 ? 13.590 0.755 -39.098 1.00 82.94 260 ALA A CA 1
ATOM 2128 C C . ALA A 1 260 ? 14.350 0.119 -40.274 1.00 82.94 260 ALA A C 1
ATOM 2130 O O . ALA A 1 260 ? 13.861 0.095 -41.404 1.00 82.94 260 ALA A O 1
ATOM 2131 N N . TRP A 1 261 ? 15.491 -0.515 -39.999 1.00 88.25 261 TRP A N 1
ATOM 2132 C CA . TRP A 1 261 ? 16.314 -1.189 -40.999 1.00 88.25 261 TRP A CA 1
ATOM 2133 C C . TRP A 1 261 ? 15.569 -2.309 -41.741 1.00 88.25 261 TRP A C 1
ATOM 2135 O O . TRP A 1 261 ? 15.784 -2.496 -42.943 1.00 88.25 261 TRP A O 1
ATOM 2145 N N . HIS A 1 262 ? 14.651 -3.031 -41.082 1.00 81.12 262 HIS A N 1
ATOM 2146 C CA . HIS A 1 262 ? 13.800 -4.023 -41.753 1.00 81.12 262 HIS A CA 1
ATOM 2147 C C . HIS A 1 262 ? 13.000 -3.429 -42.928 1.00 81.12 262 HIS A C 1
ATOM 2149 O O . HIS A 1 262 ? 12.752 -4.133 -43.909 1.00 81.12 262 HIS A O 1
ATOM 2155 N N . PHE A 1 263 ? 12.638 -2.146 -42.869 1.00 84.44 263 PHE A N 1
ATOM 2156 C CA . PHE A 1 263 ? 11.910 -1.456 -43.936 1.00 84.44 263 PHE A CA 1
ATOM 2157 C C . PHE A 1 263 ? 12.858 -0.643 -44.826 1.00 84.44 263 PHE A C 1
ATOM 2159 O O . PHE A 1 263 ? 12.736 -0.660 -46.046 1.00 84.44 263 PHE A O 1
ATOM 2166 N N . GLU A 1 264 ? 13.879 -0.003 -44.271 1.00 86.88 264 GLU A N 1
ATOM 2167 C CA . GLU A 1 264 ? 14.793 0.834 -45.055 1.00 86.88 264 GLU A CA 1
ATOM 2168 C C . GLU A 1 264 ? 15.73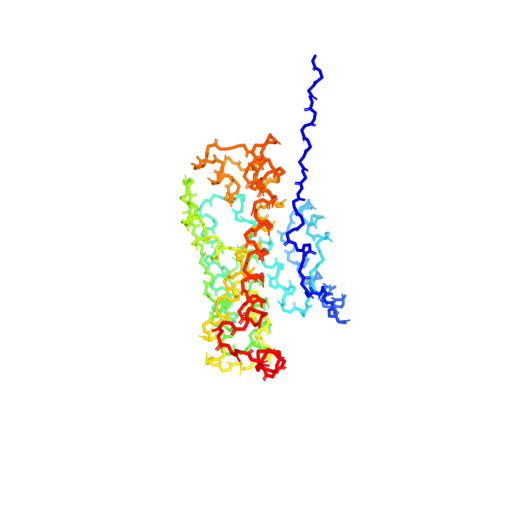4 0.036 -45.965 1.00 86.88 264 GLU A C 1
ATOM 2170 O O . GLU A 1 264 ? 16.063 0.488 -47.060 1.00 86.88 264 GLU A O 1
ATOM 21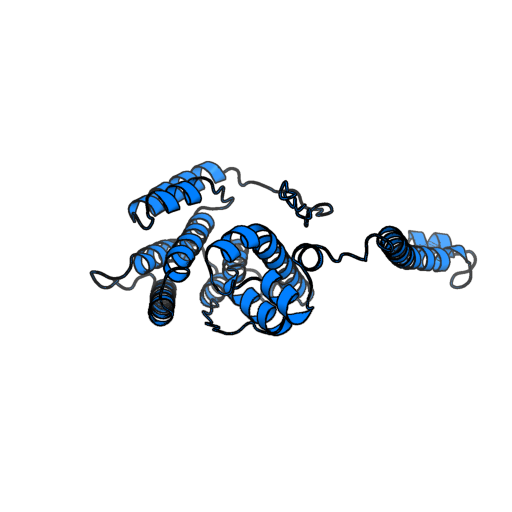75 N N . SER A 1 265 ? 16.153 -1.162 -45.549 1.00 84.44 265 SER A N 1
ATOM 2176 C CA . SER A 1 265 ? 17.180 -1.937 -46.261 1.00 84.44 265 SER A CA 1
ATOM 2177 C C . SER A 1 265 ? 16.734 -2.513 -47.606 1.00 84.44 265 SER A C 1
ATOM 2179 O O . SER A 1 265 ? 17.570 -2.999 -48.365 1.00 84.44 265 SER A O 1
ATOM 2181 N N . GLY A 1 266 ? 15.424 -2.565 -47.875 1.00 83.25 266 GLY A N 1
ATOM 2182 C CA . GLY A 1 266 ? 14.858 -3.281 -49.026 1.00 83.25 266 GLY A CA 1
ATOM 2183 C C . GLY A 1 266 ? 15.037 -4.807 -48.971 1.00 83.25 266 GLY A C 1
ATOM 2184 O O . GLY A 1 266 ? 14.565 -5.508 -49.862 1.00 83.25 266 GLY A O 1
ATOM 2185 N N . ARG A 1 267 ? 15.668 -5.352 -47.917 1.00 85.25 267 ARG A N 1
ATOM 2186 C CA . ARG A 1 267 ? 16.010 -6.779 -47.804 1.00 85.25 267 ARG A CA 1
ATOM 2187 C C . ARG A 1 267 ? 14.787 -7.692 -47.752 1.00 85.25 267 ARG A C 1
ATOM 2189 O O . ARG A 1 267 ? 14.836 -8.792 -48.292 1.00 85.25 267 ARG A O 1
ATOM 2196 N N . TYR A 1 268 ? 13.723 -7.259 -47.077 1.00 86.75 268 TYR A N 1
ATOM 2197 C CA . TYR A 1 268 ? 12.547 -8.098 -46.821 1.00 86.75 268 TYR A CA 1
ATOM 2198 C C . TYR A 1 268 ? 11.376 -7.790 -47.752 1.00 86.75 268 TYR A C 1
ATOM 2200 O O . TYR A 1 268 ? 10.662 -8.705 -48.151 1.00 86.75 268 TYR A O 1
ATOM 2208 N N . PHE A 1 269 ? 11.188 -6.519 -48.114 1.00 84.94 269 PHE A N 1
ATOM 2209 C CA . PHE A 1 269 ? 10.009 -6.075 -48.863 1.00 84.94 269 PHE A CA 1
ATOM 2210 C C . PHE A 1 269 ? 10.335 -5.303 -50.152 1.00 84.94 269 PHE A C 1
ATOM 2212 O O . PHE A 1 269 ? 9.417 -4.821 -50.821 1.00 84.94 269 PHE A O 1
ATOM 2219 N N . GLY A 1 270 ? 11.618 -5.206 -50.529 1.00 86.69 270 GLY A N 1
ATOM 2220 C CA . GLY A 1 270 ? 12.060 -4.507 -51.738 1.00 86.69 270 GLY A CA 1
ATOM 2221 C C . GLY A 1 270 ? 11.516 -3.079 -51.820 1.00 86.69 270 GLY A C 1
ATOM 2222 O O . GLY A 1 270 ? 11.443 -2.367 -50.820 1.00 86.69 270 GLY A O 1
ATOM 2223 N N . ASP A 1 271 ? 11.062 -2.678 -53.007 1.00 91.19 271 ASP A N 1
ATOM 2224 C CA . ASP A 1 271 ? 10.547 -1.324 -53.264 1.00 91.19 271 ASP A CA 1
ATOM 2225 C C . ASP A 1 271 ? 9.238 -1.004 -52.515 1.00 91.19 271 ASP A C 1
ATOM 2227 O O . ASP A 1 271 ? 8.843 0.158 -52.414 1.00 91.19 271 ASP A O 1
ATOM 2231 N N . LYS A 1 272 ? 8.563 -2.018 -51.954 1.00 88.31 272 LYS A N 1
ATOM 2232 C CA . LYS A 1 272 ? 7.295 -1.859 -51.224 1.00 88.31 272 LYS A CA 1
ATOM 2233 C C . LYS A 1 272 ? 7.474 -1.585 -49.734 1.00 88.31 272 LYS A C 1
ATOM 2235 O O . LYS A 1 272 ? 6.485 -1.360 -49.037 1.00 88.31 272 LYS A O 1
ATOM 2240 N N . SER A 1 273 ? 8.705 -1.577 -49.222 1.00 85.19 273 SER A N 1
ATOM 2241 C CA . SER A 1 273 ? 8.954 -1.465 -47.782 1.00 85.19 273 SER A CA 1
ATOM 2242 C C . SER A 1 273 ? 8.299 -0.252 -47.118 1.00 85.19 273 SER A C 1
ATOM 2244 O O . SER A 1 273 ? 7.696 -0.402 -46.061 1.00 85.19 273 SER A O 1
ATOM 2246 N N . LYS A 1 274 ? 8.373 0.941 -47.727 1.00 82.94 274 LYS A N 1
ATOM 2247 C CA . LYS A 1 274 ? 7.789 2.169 -47.150 1.00 82.94 274 LYS A CA 1
ATOM 2248 C C . LYS A 1 274 ? 6.261 2.174 -47.156 1.00 82.94 274 LYS A C 1
ATOM 2250 O O . LYS A 1 274 ? 5.654 2.857 -46.337 1.00 82.94 274 LYS A O 1
ATOM 2255 N N . GLU A 1 275 ? 5.643 1.466 -48.098 1.00 87.69 275 GLU A N 1
ATOM 2256 C CA . GLU A 1 275 ? 4.189 1.307 -48.148 1.00 87.69 275 GLU A CA 1
ATOM 2257 C C . GLU A 1 275 ? 3.736 0.374 -47.023 1.00 87.69 275 GLU A C 1
ATOM 2259 O O . GLU A 1 275 ? 2.897 0.761 -46.214 1.00 87.69 275 GLU A O 1
ATOM 2264 N N . ILE A 1 276 ? 4.387 -0.788 -46.901 1.00 82.88 276 ILE A N 1
ATOM 2265 C CA . ILE A 1 276 ? 4.107 -1.785 -45.858 1.00 82.88 276 ILE A CA 1
ATOM 2266 C C . ILE A 1 276 ? 4.384 -1.223 -44.459 1.00 82.88 276 ILE A C 1
ATOM 2268 O O . ILE A 1 276 ? 3.620 -1.477 -43.533 1.00 82.88 276 ILE A O 1
ATOM 2272 N N . GLU A 1 277 ? 5.438 -0.420 -44.291 1.00 85.94 277 GLU A N 1
ATOM 2273 C CA . GLU A 1 277 ? 5.725 0.243 -43.017 1.00 85.94 277 GLU A CA 1
ATOM 2274 C C . GLU A 1 277 ? 4.619 1.216 -42.587 1.00 85.94 277 GLU A C 1
ATOM 2276 O O . GLU A 1 277 ? 4.363 1.342 -41.391 1.00 85.94 277 GLU A O 1
ATOM 2281 N N . LYS A 1 278 ? 3.979 1.902 -43.541 1.00 83.56 278 LYS A N 1
ATOM 2282 C CA . LYS A 1 278 ? 2.897 2.859 -43.270 1.00 83.56 278 LYS A CA 1
ATOM 2283 C C . LYS A 1 278 ? 1.537 2.196 -43.078 1.00 83.56 278 LYS A C 1
ATOM 2285 O O . LYS A 1 278 ? 0.673 2.802 -42.455 1.00 83.56 278 LYS A O 1
ATOM 2290 N N . SER A 1 279 ? 1.327 1.018 -43.664 1.00 79.75 279 SER A N 1
ATOM 2291 C CA . SER A 1 279 ? 0.033 0.329 -43.666 1.00 79.75 279 SER A CA 1
ATOM 2292 C C . SER A 1 279 ? -0.106 -0.768 -42.606 1.00 79.75 279 SER A C 1
ATOM 2294 O O . SER A 1 279 ? -1.175 -1.371 -42.526 1.00 79.75 279 SER A O 1
ATOM 2296 N N . ARG A 1 280 ? 0.969 -1.092 -41.879 1.00 69.88 280 ARG A N 1
ATOM 2297 C CA . ARG A 1 280 ? 0.982 -2.090 -40.796 1.00 69.88 280 ARG A CA 1
ATOM 2298 C C . ARG A 1 280 ? 0.423 -1.551 -39.483 1.00 69.88 280 ARG A C 1
ATOM 2300 O O . ARG A 1 280 ? 0.558 -0.332 -39.242 1.00 69.88 280 ARG A O 1
#

Secondary structure (DSSP, 8-state):
------PPPPP-TTTT--S-----TTHHHHHHHHHHHHHHTT-S-HHHHHHHTT----S-HHHHHHHHHHHHHHHHHHTS-HHHHHHHHHHHHHHHH-TTSPPPTT--HHHHHHHHHHHHHTTT--HHHHHHHTT------SS---HHHHHHHHHHHSSHHHHHHHHHTT----HHHHT-HHHHHHHHHHHHHHHHHHHHHHHHHHHHH-SS---HHHHHHHHHT--HHHHHS----TTTHHHHHHHHHHHHHHHHHHHHHHHHTSTTTGGGHHHHHHH-

Sequence (280 aa):
MTQETLVYHLPDTLKEWPWPRRINRHHEEAKAESDAWFRSFKAFSVESQKAFDRCDFTQLRTACDMTNLFFVFDEYTDSAATHLARHYADVVIDALRNPFKKRPDGEVVLGAIAQEFWARGIQTASANSQRLVHQAQYRDLHVVPSIETYLQIRRQTIGVYPSFAMIELPYDLPAYVVNHPVVQDLARLSRDLIILDNDILSYNKEQASEEIPHNLITVVMYYEQCNLYQAIIPTWDPSVADMANDYLEGIANWVRSNNAWHFESGRYFGDKSKEIEKSR